Protein AF-A0A9W9UAC2-F1 (afdb_monomer_lite)

InterPro domains:
  IPR052058 Alcohol O-acetyltransferase-related protein [PTHR28037] (1-225)

Sequence (231 aa):
MSKCLSACRQHHTSFTSLLHTLIKVSLATDFYSKAKFSHSETVIDVRPYLPTQDRGRIMSTAVSMISSFDWLSKFRRAGQSPDETGNSIVNAELIWDLSQKHKAHILNDLKHKMSWMQAWLTIRMIGEDEEDYITTLLPGYKLLQNNAFAVSNLGAFPSTHSRSHGPWAISSMEFSAGAIKAGIGPNLTFNTIGVQDSAIVIHVSHEEGSLPEEFVGTLLDQIQKRMMAII

Radius of gyration: 21.12 Å; chains: 1; bounding box: 57×52×52 Å

pLDDT: mean 80.79, std 14.97, range [37.28, 97.81]

Structure (mmCIF, N/CA/C/O backbone):
data_AF-A0A9W9UAC2-F1
#
_entry.id   AF-A0A9W9UAC2-F1
#
loop_
_atom_site.group_PDB
_atom_site.id
_atom_site.type_symbol
_atom_site.label_atom_id
_atom_site.label_alt_id
_atom_site.label_comp_id
_atom_site.label_asym_id
_atom_site.label_entity_id
_atom_site.label_seq_id
_atom_site.pdbx_PDB_ins_code
_atom_site.Cartn_x
_atom_site.Cartn_y
_atom_site.Cartn_z
_atom_site.occupancy
_atom_site.B_iso_or_equiv
_atom_site.auth_seq_id
_atom_site.auth_comp_id
_atom_site.auth_asym_id
_atom_site.auth_atom_id
_atom_site.pdbx_PDB_model_num
ATOM 1 N N . MET A 1 1 ? -3.341 -18.344 2.235 1.00 71.19 1 MET A N 1
ATOM 2 C CA . MET A 1 1 ? -3.507 -17.662 0.932 1.00 71.19 1 MET A CA 1
ATOM 3 C C . MET A 1 1 ? -4.803 -18.041 0.209 1.00 71.19 1 MET A C 1
ATOM 5 O O . MET A 1 1 ? -5.643 -17.170 0.026 1.00 71.19 1 MET A O 1
ATOM 9 N N . SER A 1 2 ? -5.016 -19.316 -0.148 1.00 80.31 2 SER A N 1
ATOM 10 C CA . SER A 1 2 ? -6.209 -19.756 -0.907 1.00 80.31 2 SER A CA 1
ATOM 11 C C . SER A 1 2 ? -7.551 -19.280 -0.317 1.00 80.31 2 SER A C 1
ATOM 13 O O . SER A 1 2 ? -8.390 -18.761 -1.053 1.00 80.31 2 SER A O 1
ATOM 15 N N . LYS A 1 3 ? -7.717 -19.342 1.016 1.00 87.94 3 LYS A N 1
ATOM 16 C CA . LYS A 1 3 ? -8.905 -18.809 1.711 1.00 87.94 3 LYS A CA 1
ATOM 17 C C . LYS A 1 3 ? -9.098 -17.303 1.491 1.00 87.94 3 LYS A C 1
ATOM 19 O O . LYS A 1 3 ? -10.163 -16.892 1.054 1.00 87.94 3 LYS A O 1
ATOM 24 N N . CYS A 1 4 ? -8.045 -16.504 1.683 1.00 88.06 4 CYS A N 1
ATOM 25 C CA . CYS A 1 4 ? -8.071 -15.050 1.486 1.00 88.06 4 CYS A CA 1
ATOM 26 C C . CYS A 1 4 ? -8.446 -14.661 0.049 1.00 88.06 4 CYS A C 1
ATOM 28 O O . CYS A 1 4 ? -9.323 -13.828 -0.169 1.00 88.06 4 CYS A O 1
ATOM 30 N N . LEU A 1 5 ? -7.825 -15.300 -0.951 1.00 88.94 5 LEU A N 1
ATOM 31 C CA . LEU A 1 5 ? -8.171 -15.062 -2.355 1.00 88.94 5 LEU A CA 1
ATOM 32 C C . LEU A 1 5 ? -9.605 -15.478 -2.671 1.00 88.94 5 LEU A C 1
ATOM 34 O O . LEU A 1 5 ? -10.281 -14.795 -3.437 1.00 88.94 5 LEU A O 1
ATOM 38 N N . SER A 1 6 ? -10.063 -16.594 -2.108 1.00 91.75 6 SER A N 1
ATOM 39 C CA . SER A 1 6 ? -11.433 -17.071 -2.299 1.00 91.75 6 SER A CA 1
ATOM 40 C C . SER A 1 6 ? -12.442 -16.098 -1.692 1.00 91.75 6 SER A C 1
ATOM 42 O O . SER A 1 6 ? -13.369 -15.704 -2.394 1.00 91.75 6 SER A O 1
ATOM 44 N N . ALA A 1 7 ? -12.200 -15.608 -0.474 1.00 93.88 7 ALA A N 1
ATOM 45 C CA . ALA A 1 7 ? -12.998 -14.556 0.154 1.00 93.88 7 ALA A CA 1
ATOM 46 C C . ALA A 1 7 ? -12.991 -13.265 -0.686 1.00 93.88 7 ALA A C 1
ATOM 48 O O . ALA A 1 7 ? -14.043 -12.720 -1.012 1.00 93.88 7 ALA A O 1
ATOM 49 N N . CYS A 1 8 ? -11.821 -12.826 -1.170 1.00 93.88 8 CYS A N 1
ATOM 50 C CA . CYS A 1 8 ? -11.731 -11.668 -2.065 1.00 93.88 8 CYS A CA 1
ATOM 51 C C . CYS A 1 8 ? -12.575 -11.843 -3.338 1.00 93.88 8 CYS A C 1
ATOM 53 O O . CYS A 1 8 ? -13.202 -10.886 -3.790 1.00 93.88 8 CYS A O 1
ATOM 55 N N . ARG A 1 9 ? -12.595 -13.046 -3.932 1.00 94.44 9 ARG A N 1
ATOM 56 C CA . ARG A 1 9 ? -13.412 -13.352 -5.119 1.00 94.44 9 ARG A CA 1
ATOM 57 C C . ARG A 1 9 ? -14.905 -13.344 -4.796 1.00 94.44 9 ARG A C 1
ATOM 59 O O . ARG A 1 9 ? -15.660 -12.766 -5.572 1.00 94.44 9 ARG A O 1
ATOM 66 N N . GLN A 1 10 ? -15.304 -13.934 -3.668 1.00 96.44 10 GLN A N 1
ATOM 67 C CA . GLN A 1 10 ? -16.692 -13.940 -3.187 1.00 96.44 10 GLN A CA 1
ATOM 68 C C . GLN A 1 10 ? -17.220 -12.516 -2.971 1.00 96.44 10 GLN A C 1
ATOM 70 O O . GLN A 1 10 ? -18.323 -12.203 -3.399 1.00 96.44 10 GLN A O 1
ATOM 75 N N . HIS A 1 11 ? -16.397 -11.626 -2.413 1.00 96.69 11 HIS A N 1
ATOM 76 C CA . HIS A 1 11 ? -16.733 -10.213 -2.203 1.00 96.69 11 HIS A CA 1
ATOM 77 C C . HIS A 1 11 ? -16.362 -9.302 -3.389 1.00 96.69 11 HIS A C 1
ATOM 79 O O . HIS A 1 11 ? -16.249 -8.085 -3.242 1.00 96.69 11 HIS A O 1
ATOM 85 N N . HIS A 1 12 ? -16.131 -9.870 -4.578 1.00 96.56 12 HIS A N 1
ATOM 86 C CA . HIS A 1 12 ? -15.825 -9.145 -5.818 1.00 96.56 12 HIS A CA 1
ATOM 87 C C . HIS A 1 12 ? -14.660 -8.136 -5.738 1.00 96.56 12 HIS A C 1
ATOM 89 O O . HIS A 1 12 ? -14.548 -7.236 -6.577 1.00 96.56 12 HIS A O 1
ATOM 95 N N . THR A 1 13 ? -13.727 -8.309 -4.804 1.00 96.69 13 THR A N 1
ATOM 96 C CA . THR A 1 13 ? -12.579 -7.422 -4.581 1.00 96.69 13 THR A CA 1
ATOM 97 C C . THR A 1 13 ? -11.261 -8.035 -5.094 1.00 96.69 13 THR A C 1
ATOM 99 O O . THR A 1 13 ? -11.270 -8.911 -5.965 1.00 96.69 13 THR A O 1
ATOM 102 N N . SER A 1 14 ? -10.114 -7.492 -4.691 1.00 92.94 14 SER A N 1
ATOM 103 C CA . SER A 1 14 ? -8.769 -8.031 -4.916 1.00 92.94 14 SER A CA 1
ATOM 104 C C . SER A 1 14 ? -7.988 -8.014 -3.605 1.00 92.94 14 SER A C 1
ATOM 106 O O . SER A 1 14 ? -8.287 -7.206 -2.725 1.00 92.94 14 SER A O 1
ATOM 108 N N . PHE A 1 15 ? -6.957 -8.856 -3.493 1.00 92.88 15 PHE A N 1
ATOM 109 C CA . PHE A 1 15 ? -6.102 -8.868 -2.304 1.00 92.88 15 PHE A CA 1
ATOM 110 C C . PHE A 1 15 ? -5.464 -7.496 -2.039 1.00 92.88 15 PHE A C 1
ATOM 112 O O . PHE A 1 15 ? -5.506 -7.014 -0.914 1.00 92.88 15 PHE A O 1
ATOM 119 N N . THR A 1 16 ? -4.968 -6.818 -3.080 1.00 92.69 16 THR A N 1
ATOM 120 C CA . THR A 1 16 ? -4.422 -5.454 -2.974 1.00 92.69 16 THR A CA 1
ATOM 121 C C . THR A 1 16 ? -5.428 -4.480 -2.366 1.00 92.69 16 THR A C 1
ATOM 123 O O . THR A 1 16 ? -5.080 -3.702 -1.484 1.00 92.69 16 THR A O 1
ATOM 126 N N . SER A 1 17 ? -6.693 -4.538 -2.795 1.00 95.56 17 SER A N 1
ATOM 127 C CA . SER A 1 17 ? -7.723 -3.622 -2.291 1.00 95.56 17 SER A CA 1
ATOM 128 C C . SER A 1 17 ? -8.162 -3.949 -0.869 1.00 95.56 17 SER A C 1
ATOM 130 O O . SER A 1 17 ? -8.450 -3.034 -0.095 1.00 95.56 17 SER A O 1
ATOM 132 N N . LEU A 1 18 ? -8.175 -5.235 -0.515 1.00 96.31 18 LEU A N 1
ATOM 133 C CA . LEU A 1 18 ? -8.391 -5.677 0.856 1.00 96.31 18 LEU A CA 1
ATOM 134 C C . LEU A 1 18 ? -7.263 -5.192 1.770 1.00 96.31 18 LEU A C 1
ATOM 136 O O . LEU A 1 18 ? -7.529 -4.536 2.772 1.00 96.31 18 LEU A O 1
ATOM 140 N N . LEU A 1 19 ? -6.009 -5.463 1.408 1.00 95.19 19 LEU A N 1
ATOM 141 C CA . LEU A 1 19 ? -4.849 -5.066 2.200 1.00 95.19 19 LEU A CA 1
ATOM 142 C C . LEU A 1 19 ? -4.797 -3.549 2.392 1.00 95.19 19 LEU A C 1
ATOM 144 O O . LEU A 1 19 ? -4.641 -3.079 3.514 1.00 95.19 19 LEU A O 1
ATOM 148 N N . HIS A 1 20 ? -5.005 -2.784 1.322 1.00 95.31 20 HIS A N 1
ATOM 149 C CA . HIS A 1 20 ? -5.059 -1.328 1.390 1.00 95.31 20 HIS A CA 1
ATOM 150 C C . HIS A 1 20 ? -6.144 -0.830 2.360 1.00 95.31 20 HIS A C 1
ATOM 152 O O . HIS A 1 20 ? -5.920 0.089 3.150 1.00 95.31 20 HIS A O 1
ATOM 158 N N . THR A 1 21 ? -7.315 -1.471 2.348 1.00 97.12 21 THR A N 1
ATOM 159 C CA . THR A 1 21 ? -8.402 -1.162 3.284 1.00 97.12 21 THR A CA 1
ATOM 160 C C . THR A 1 21 ? -8.009 -1.495 4.718 1.00 97.12 21 THR A C 1
ATOM 162 O O . THR A 1 21 ? -8.179 -0.651 5.592 1.00 97.12 21 THR A O 1
ATOM 165 N N . LEU A 1 22 ? -7.434 -2.673 4.969 1.00 96.25 22 LEU A N 1
ATOM 166 C CA . LEU A 1 22 ? -6.987 -3.085 6.301 1.00 96.25 22 LEU A CA 1
ATOM 167 C C . LEU A 1 22 ? -5.903 -2.159 6.862 1.00 96.25 22 LEU A C 1
ATOM 169 O O . LEU A 1 22 ? -5.976 -1.801 8.034 1.00 96.25 22 LEU A O 1
ATOM 173 N N . ILE A 1 23 ? -4.961 -1.704 6.030 1.00 95.75 23 ILE A N 1
ATOM 174 C CA . ILE A 1 23 ? -3.964 -0.694 6.412 1.00 95.75 23 ILE A CA 1
ATOM 175 C C . ILE A 1 23 ? -4.668 0.589 6.860 1.00 95.75 23 ILE A C 1
ATOM 177 O O . ILE A 1 23 ? -4.409 1.079 7.957 1.00 95.75 23 ILE A O 1
ATOM 181 N N . LYS A 1 24 ? -5.603 1.116 6.057 1.00 95.62 24 LYS A N 1
ATOM 182 C CA . LYS A 1 24 ? -6.359 2.328 6.413 1.00 95.62 24 LYS A CA 1
ATOM 183 C C . LYS A 1 24 ? -7.178 2.158 7.685 1.00 95.62 24 LYS A C 1
ATOM 185 O O . LYS A 1 24 ? -7.234 3.090 8.480 1.00 95.62 24 LYS A O 1
ATOM 190 N N . VAL A 1 25 ? -7.802 0.997 7.882 1.00 95.50 25 VAL A N 1
ATOM 191 C CA . VAL A 1 25 ? -8.539 0.682 9.110 1.00 95.50 25 VAL A CA 1
ATOM 192 C C . VAL A 1 25 ? -7.596 0.729 10.306 1.00 95.50 25 VAL A C 1
ATOM 194 O O . VAL A 1 25 ? -7.830 1.544 11.192 1.00 95.50 25 VAL A O 1
ATOM 197 N N . SER A 1 26 ? -6.507 -0.045 10.292 1.00 94.44 26 SER A N 1
ATOM 198 C CA . SER A 1 26 ? -5.551 -0.105 11.403 1.00 94.44 26 SER A CA 1
ATOM 199 C C . SER A 1 26 ? -4.926 1.255 11.713 1.00 94.44 26 SER A C 1
ATOM 201 O O . SER A 1 26 ? -4.893 1.681 12.864 1.00 94.44 26 SER A O 1
ATOM 203 N N . LEU A 1 27 ? -4.497 1.998 10.689 1.00 94.00 27 LEU A N 1
ATOM 204 C CA . LEU A 1 27 ? -3.956 3.345 10.868 1.00 94.00 27 LEU A CA 1
ATOM 205 C C . LEU A 1 27 ? -4.990 4.304 11.467 1.00 94.00 27 LEU A C 1
ATOM 207 O O . LEU A 1 27 ? -4.657 5.095 12.346 1.00 94.00 27 LEU A O 1
ATOM 211 N N . ALA A 1 28 ? -6.245 4.247 11.020 1.00 94.12 28 ALA A N 1
ATOM 212 C CA . ALA A 1 28 ? -7.282 5.164 11.476 1.00 94.12 28 ALA A CA 1
ATOM 213 C C . ALA A 1 28 ? -7.807 4.846 12.882 1.00 94.12 28 ALA A C 1
ATOM 215 O O . ALA A 1 28 ? -8.220 5.775 13.582 1.00 94.12 28 ALA A O 1
ATOM 216 N N . THR A 1 29 ? -7.836 3.572 13.282 1.00 92.62 29 THR A N 1
ATOM 217 C CA . THR A 1 29 ? -8.306 3.152 14.608 1.00 92.62 29 THR A CA 1
ATOM 218 C C . THR A 1 29 ? -7.216 3.209 15.661 1.00 92.62 29 THR A C 1
ATOM 220 O O . THR A 1 29 ? -7.460 3.759 16.733 1.00 92.62 29 THR A O 1
ATOM 223 N N . ASP A 1 30 ? -6.030 2.683 15.357 1.00 91.06 30 ASP A N 1
ATOM 224 C CA . ASP A 1 30 ? -5.050 2.334 16.390 1.00 91.06 30 ASP A CA 1
ATOM 225 C C . ASP A 1 30 ? -3.999 3.434 16.573 1.00 91.06 30 ASP A C 1
ATOM 227 O O . ASP A 1 30 ? -3.548 3.679 17.688 1.00 91.06 30 ASP A O 1
ATOM 231 N N . PHE A 1 31 ? -3.643 4.140 15.495 1.00 91.75 31 PHE A N 1
ATOM 232 C CA . PHE A 1 31 ? -2.516 5.082 15.497 1.00 91.75 31 PHE A CA 1
ATOM 233 C C . PHE A 1 31 ? -2.941 6.543 15.316 1.00 91.75 31 PHE A C 1
ATOM 235 O O . PHE A 1 31 ? -2.428 7.440 15.982 1.00 91.75 31 PHE A O 1
ATOM 242 N N . TYR A 1 32 ? -3.912 6.805 14.440 1.00 92.12 32 TYR A N 1
ATOM 243 C CA . TYR A 1 32 ? -4.310 8.154 14.033 1.00 92.12 32 TYR A CA 1
ATOM 244 C C . TYR A 1 32 ? -5.802 8.417 14.275 1.00 92.12 32 TYR A C 1
ATOM 246 O O . TYR A 1 32 ? -6.531 8.898 13.402 1.00 92.12 32 TYR A O 1
ATOM 254 N N . SER A 1 33 ? -6.263 8.156 15.500 1.00 88.12 33 SER A N 1
ATOM 255 C CA . SER A 1 33 ? -7.678 8.255 15.903 1.00 88.12 33 SER A CA 1
ATOM 256 C C . SER A 1 33 ? -8.323 9.625 15.642 1.00 88.12 33 SER A C 1
ATOM 258 O O . SER A 1 33 ? -9.520 9.710 15.360 1.00 88.12 33 SER A O 1
ATOM 260 N N . LYS A 1 34 ? -7.530 10.702 15.672 1.00 91.81 34 LYS A N 1
ATOM 261 C CA . LYS A 1 34 ? -7.984 12.085 15.442 1.00 91.81 34 LYS A CA 1
ATOM 262 C C . LYS A 1 34 ? -7.829 12.562 13.995 1.00 91.81 34 LYS A C 1
ATOM 264 O O . LYS A 1 34 ? -8.363 13.617 13.649 1.00 91.81 34 LYS A O 1
ATOM 269 N N . ALA A 1 35 ? -7.127 11.817 13.137 1.00 92.31 35 ALA A N 1
ATOM 270 C CA . ALA A 1 35 ? -6.928 12.221 11.749 1.00 92.31 35 ALA A CA 1
ATOM 271 C C . ALA A 1 35 ? -8.265 12.223 10.991 1.00 92.31 35 ALA A C 1
ATOM 273 O O . ALA A 1 35 ? -9.093 11.316 11.125 1.00 92.31 35 ALA A O 1
ATOM 274 N N . LYS A 1 36 ? -8.507 13.268 10.197 1.00 93.38 36 LYS A N 1
ATOM 275 C CA . LYS A 1 36 ? -9.752 13.402 9.423 1.00 93.38 36 LYS A CA 1
ATOM 276 C C . LYS A 1 36 ? -9.655 12.727 8.060 1.00 93.38 36 LYS A C 1
ATOM 278 O O . LYS A 1 36 ? -10.630 12.120 7.617 1.00 93.38 36 LYS A O 1
ATOM 283 N N . PHE A 1 37 ? -8.477 12.796 7.450 1.00 92.12 37 PHE A N 1
ATOM 284 C CA . PHE A 1 37 ? -8.223 12.348 6.090 1.00 92.12 37 PHE A CA 1
ATOM 285 C C . PHE A 1 37 ? -7.028 11.405 6.037 1.00 92.12 37 PHE A C 1
ATOM 287 O O . PHE A 1 37 ? -6.107 11.527 6.842 1.00 92.12 37 PHE A O 1
ATOM 294 N N . SER A 1 38 ? -7.041 10.506 5.061 1.00 91.25 38 SER A N 1
ATOM 295 C CA . SER A 1 38 ? -5.868 9.753 4.625 1.00 91.25 38 SER A CA 1
ATOM 296 C C . SER A 1 38 ? -5.512 10.125 3.197 1.00 91.25 38 SER A C 1
ATOM 298 O O . SER A 1 38 ? -6.415 10.284 2.372 1.00 91.25 38 SER A O 1
ATOM 300 N N . HIS A 1 39 ? -4.217 10.138 2.910 1.00 90.75 39 HIS A N 1
ATOM 301 C CA . HIS A 1 39 ? -3.680 10.021 1.564 1.00 90.75 39 HIS A CA 1
ATOM 302 C C . HIS A 1 39 ? -2.999 8.660 1.426 1.00 90.75 39 HIS A C 1
ATOM 304 O O . HIS A 1 39 ? -2.370 8.182 2.370 1.00 90.75 39 HIS A O 1
ATOM 310 N N . SER A 1 40 ? -3.160 8.020 0.279 1.00 90.62 40 SER A N 1
ATOM 311 C CA . SER A 1 40 ? -2.554 6.723 -0.008 1.00 90.62 40 SER A CA 1
ATOM 312 C C . SER A 1 40 ? -2.443 6.519 -1.505 1.00 90.62 40 SER A C 1
ATOM 314 O O . SER A 1 40 ? -3.326 6.947 -2.253 1.00 90.62 40 SER A O 1
ATOM 316 N N . GLU A 1 41 ? -1.421 5.789 -1.913 1.00 90.75 41 GLU A N 1
ATOM 317 C CA . GLU A 1 41 ? -1.080 5.557 -3.308 1.00 90.75 41 GLU A CA 1
ATOM 318 C C . GLU A 1 41 ? -1.094 4.055 -3.588 1.00 90.75 41 GLU A C 1
ATOM 320 O O . GLU A 1 41 ? -0.611 3.253 -2.790 1.00 90.75 41 GLU A O 1
ATOM 325 N N . THR A 1 42 ? -1.667 3.661 -4.724 1.00 91.50 42 THR A N 1
ATOM 326 C CA . THR A 1 42 ? -1.523 2.308 -5.267 1.00 91.50 42 THR A CA 1
ATOM 327 C C . THR A 1 42 ? -0.647 2.370 -6.503 1.00 91.50 42 THR A C 1
ATOM 329 O O . THR A 1 42 ? -1.017 2.984 -7.502 1.00 91.50 42 THR A O 1
ATOM 332 N N . VAL A 1 43 ? 0.503 1.713 -6.429 1.00 89.69 43 VAL A N 1
ATOM 333 C CA . VAL A 1 43 ? 1.465 1.621 -7.525 1.00 89.69 43 VAL A CA 1
ATOM 334 C C . VAL A 1 43 ? 0.928 0.687 -8.617 1.00 89.69 43 VAL A C 1
ATOM 336 O O . VAL A 1 43 ? 0.393 -0.383 -8.316 1.00 89.69 43 VAL A O 1
ATOM 339 N N . ILE A 1 44 ? 1.055 1.086 -9.884 1.00 88.44 44 ILE A N 1
ATOM 340 C CA . ILE A 1 44 ? 0.584 0.332 -11.051 1.00 88.44 44 ILE A CA 1
ATOM 341 C C . ILE A 1 44 ? 1.687 0.149 -12.097 1.00 88.44 44 ILE A C 1
ATOM 343 O O . ILE A 1 44 ? 2.516 1.031 -12.314 1.00 88.44 44 ILE A O 1
ATOM 347 N N . ASP A 1 45 ? 1.652 -0.987 -12.793 1.00 86.06 45 ASP A N 1
ATOM 348 C CA . ASP A 1 45 ? 2.487 -1.228 -13.970 1.00 86.06 45 ASP A CA 1
ATOM 349 C C . ASP A 1 45 ? 1.894 -0.511 -15.188 1.00 86.06 45 ASP A C 1
ATOM 351 O O . ASP A 1 45 ? 0.737 -0.742 -15.554 1.00 86.06 45 ASP A O 1
ATOM 355 N N . VAL A 1 46 ? 2.691 0.348 -15.830 1.00 87.25 46 VAL A N 1
ATOM 356 C CA . VAL A 1 46 ? 2.261 1.063 -17.042 1.00 87.25 46 VAL A CA 1
ATOM 357 C C . VAL A 1 46 ? 2.742 0.398 -18.332 1.00 87.25 46 VAL A C 1
ATOM 359 O O . VAL A 1 46 ? 2.352 0.832 -19.417 1.00 87.25 46 VAL A O 1
ATOM 362 N N . ARG A 1 47 ? 3.515 -0.698 -18.261 1.00 85.81 47 ARG A N 1
ATOM 363 C CA . ARG A 1 47 ? 3.950 -1.459 -19.451 1.00 85.81 47 ARG A CA 1
ATOM 364 C C . ARG A 1 47 ? 2.809 -1.856 -20.388 1.00 85.81 47 ARG A C 1
ATOM 366 O O . ARG A 1 47 ? 3.012 -1.752 -21.599 1.00 85.81 47 ARG A O 1
ATOM 373 N N . PRO A 1 48 ? 1.607 -2.248 -19.913 1.00 86.50 48 PRO A N 1
ATOM 374 C CA . PRO A 1 48 ? 0.490 -2.566 -20.802 1.00 86.50 48 PRO A CA 1
ATOM 375 C C . PRO A 1 48 ? 0.024 -1.403 -21.689 1.00 86.50 48 PRO A C 1
ATOM 377 O O . PRO A 1 48 ? -0.695 -1.648 -22.658 1.00 86.50 48 PRO A O 1
ATOM 380 N N . TYR A 1 49 ? 0.436 -0.168 -21.394 1.00 83.62 49 TYR A N 1
ATOM 381 C CA . TYR A 1 49 ? 0.098 1.038 -22.154 1.00 83.62 49 TYR A CA 1
ATOM 382 C C . TYR A 1 49 ? 1.253 1.548 -23.024 1.00 83.62 49 TYR A C 1
ATOM 384 O O . TYR A 1 49 ? 1.054 2.451 -23.832 1.00 83.62 49 TYR A O 1
ATOM 392 N N . LEU A 1 50 ? 2.447 0.959 -22.907 1.00 81.88 50 LEU A N 1
ATOM 393 C CA . LEU A 1 50 ? 3.572 1.281 -23.783 1.00 81.88 50 LEU A CA 1
ATOM 394 C C . LEU A 1 50 ? 3.383 0.649 -25.174 1.00 81.88 50 LEU A C 1
ATOM 396 O O . LEU A 1 50 ? 2.718 -0.396 -25.289 1.00 81.88 50 LEU A O 1
ATOM 400 N N . PRO A 1 51 ? 3.988 1.226 -26.230 1.00 83.75 51 PRO A N 1
ATOM 401 C CA . PRO A 1 51 ? 4.059 0.590 -27.541 1.00 83.75 51 PRO A CA 1
ATOM 402 C C . PRO A 1 51 ? 4.609 -0.836 -27.432 1.00 83.75 51 PRO A C 1
ATOM 404 O O . PRO A 1 51 ? 5.552 -1.094 -26.686 1.00 83.75 51 PRO A O 1
ATOM 407 N N . THR A 1 52 ? 4.029 -1.788 -28.167 1.00 81.12 52 THR A N 1
ATOM 408 C CA . THR A 1 52 ? 4.369 -3.223 -28.061 1.00 81.12 52 THR A CA 1
ATOM 409 C C . THR A 1 52 ? 5.863 -3.500 -28.232 1.00 81.12 52 THR A C 1
ATOM 411 O O . THR A 1 52 ? 6.412 -4.364 -27.553 1.00 81.12 52 THR A O 1
ATOM 414 N N . GLN A 1 53 ? 6.523 -2.734 -29.100 1.00 78.62 53 GLN A N 1
ATOM 415 C CA . GLN A 1 53 ? 7.961 -2.819 -29.358 1.00 78.62 53 GLN A CA 1
ATOM 416 C C . GLN A 1 53 ? 8.839 -2.468 -28.142 1.00 78.62 53 GLN A C 1
ATOM 418 O O . GLN A 1 53 ? 9.965 -2.955 -28.057 1.00 78.62 53 GLN A O 1
ATOM 423 N N . ASP A 1 54 ? 8.310 -1.711 -27.178 1.00 73.62 54 ASP A N 1
ATOM 424 C CA . ASP A 1 54 ? 9.058 -1.187 -26.032 1.00 73.62 54 ASP A CA 1
ATOM 425 C C . ASP A 1 54 ? 8.917 -2.066 -24.778 1.00 73.62 54 ASP A C 1
ATOM 427 O O . ASP A 1 54 ? 9.826 -2.116 -23.948 1.00 73.62 54 ASP A O 1
ATOM 431 N N . ARG A 1 55 ? 7.814 -2.824 -24.657 1.00 76.31 55 ARG A N 1
ATOM 432 C CA . ARG A 1 55 ? 7.410 -3.553 -23.431 1.00 76.31 55 ARG A CA 1
ATOM 433 C C . ARG A 1 55 ? 8.427 -4.565 -22.905 1.00 76.31 55 ARG A C 1
ATOM 435 O O . ARG A 1 55 ? 8.441 -4.832 -21.709 1.00 76.31 55 ARG A O 1
ATOM 442 N N . GLY A 1 56 ? 9.231 -5.148 -23.793 1.00 67.44 56 GLY A N 1
ATOM 443 C CA . GLY A 1 56 ? 10.244 -6.153 -23.450 1.00 67.44 56 GLY A CA 1
ATOM 444 C C . GLY A 1 56 ? 11.668 -5.771 -23.845 1.00 67.44 56 GLY A C 1
ATOM 445 O O . GLY A 1 56 ? 12.567 -6.592 -23.701 1.00 67.44 56 GLY A O 1
ATOM 446 N N . ARG A 1 57 ? 11.874 -4.565 -24.389 1.00 70.19 57 ARG A N 1
ATOM 447 C CA . ARG A 1 57 ? 13.179 -4.117 -24.904 1.00 70.19 57 ARG A CA 1
ATOM 448 C C . ARG A 1 57 ? 13.768 -2.960 -24.114 1.00 70.19 57 ARG A C 1
ATOM 450 O O . ARG A 1 57 ? 14.985 -2.811 -24.099 1.00 70.19 57 ARG A O 1
ATOM 457 N N . ILE A 1 58 ? 12.927 -2.161 -23.461 1.00 69.06 58 ILE A N 1
ATOM 458 C CA . ILE A 1 58 ? 13.372 -0.998 -22.700 1.00 69.06 58 ILE A CA 1
ATOM 459 C C . ILE A 1 58 ? 13.395 -1.352 -21.216 1.00 69.06 58 ILE A C 1
ATOM 461 O O . ILE A 1 58 ? 12.363 -1.640 -20.608 1.00 69.06 58 ILE A O 1
ATOM 465 N N . MET A 1 59 ? 14.587 -1.296 -20.624 1.00 69.50 59 MET A N 1
ATOM 466 C CA . MET A 1 59 ? 14.747 -1.305 -19.175 1.00 69.50 59 MET A CA 1
ATOM 467 C C . MET A 1 59 ? 14.453 0.104 -18.655 1.00 69.50 59 MET A C 1
ATOM 469 O O . MET A 1 59 ? 15.351 0.924 -18.500 1.00 69.50 59 MET A O 1
ATOM 473 N N . SER A 1 60 ? 13.172 0.403 -18.453 1.00 71.50 60 SER A N 1
ATOM 474 C CA . SER A 1 60 ? 12.718 1.657 -17.854 1.00 71.50 60 SER A CA 1
ATOM 475 C C . SER A 1 60 ? 11.832 1.398 -16.644 1.00 71.50 60 SER A C 1
ATOM 477 O O . SER A 1 60 ? 11.185 0.349 -16.514 1.00 71.50 60 SER A O 1
ATOM 479 N N . THR A 1 61 ? 11.791 2.388 -15.756 1.00 72.50 61 THR A N 1
ATOM 480 C CA . THR A 1 61 ? 10.902 2.433 -14.595 1.00 72.50 61 THR A CA 1
ATOM 481 C C . THR A 1 61 ? 9.468 2.667 -15.061 1.00 72.50 61 THR A C 1
ATOM 483 O O . THR A 1 61 ? 8.920 3.736 -14.871 1.00 72.50 61 THR A O 1
ATOM 486 N N . ALA A 1 62 ? 8.859 1.688 -15.733 1.00 81.38 62 ALA A N 1
ATOM 487 C CA . ALA A 1 62 ? 7.499 1.765 -16.261 1.00 81.38 62 ALA A CA 1
ATOM 488 C C . ALA A 1 62 ? 6.466 1.536 -15.148 1.00 81.38 62 ALA A C 1
ATOM 490 O O . ALA A 1 62 ? 5.766 0.522 -15.109 1.00 81.38 62 ALA A O 1
ATOM 491 N N . VAL A 1 63 ? 6.384 2.499 -14.235 1.00 83.00 63 VAL A N 1
ATOM 492 C CA . VAL A 1 63 ? 5.505 2.472 -13.070 1.00 83.00 63 VAL A CA 1
ATOM 493 C C . VAL A 1 63 ? 4.829 3.827 -12.882 1.00 83.00 63 VAL A C 1
ATOM 495 O O . VAL A 1 63 ? 5.431 4.867 -13.117 1.00 83.00 63 VAL A O 1
ATOM 498 N N . SER A 1 64 ? 3.575 3.821 -12.450 1.00 87.44 64 SER A N 1
ATOM 499 C CA . SER A 1 64 ? 2.868 5.028 -12.016 1.00 87.44 64 SER A CA 1
ATOM 500 C C . SER A 1 64 ? 2.082 4.731 -10.741 1.00 87.44 64 SER A C 1
ATOM 502 O O . SER A 1 64 ? 2.184 3.640 -10.180 1.00 87.44 64 SER A O 1
ATOM 504 N N . MET A 1 65 ? 1.297 5.689 -10.268 1.00 87.81 65 MET A N 1
ATOM 505 C CA . MET A 1 65 ? 0.475 5.556 -9.075 1.00 87.81 65 MET A CA 1
ATOM 506 C C . MET A 1 65 ? -0.949 6.050 -9.317 1.00 87.81 65 MET A C 1
ATOM 508 O O . MET A 1 65 ? -1.194 6.947 -10.122 1.00 87.81 65 MET A O 1
ATOM 512 N N . ILE A 1 66 ? -1.888 5.465 -8.581 1.00 89.19 66 ILE A N 1
ATOM 513 C CA . ILE A 1 66 ? -3.247 5.973 -8.416 1.00 89.19 66 ILE A CA 1
ATOM 514 C C . ILE A 1 66 ? -3.400 6.390 -6.959 1.00 89.19 66 ILE A C 1
ATOM 516 O O . ILE A 1 66 ? -3.352 5.550 -6.055 1.00 89.19 66 ILE A O 1
ATOM 520 N N . SER A 1 67 ? -3.612 7.681 -6.733 1.00 87.06 67 SER A N 1
ATOM 521 C CA . SER A 1 67 ? -3.814 8.230 -5.394 1.00 87.06 67 SER A CA 1
ATOM 522 C C . SER A 1 67 ? -5.279 8.142 -4.964 1.00 87.06 67 SER A C 1
ATOM 524 O O . SER A 1 67 ? -6.214 8.183 -5.773 1.00 87.06 67 SER A O 1
ATOM 526 N N . SER A 1 68 ? -5.502 8.038 -3.657 1.00 86.19 68 SER A N 1
ATOM 527 C CA . SER A 1 68 ? -6.819 8.179 -3.039 1.00 86.19 68 SER A CA 1
ATOM 528 C C . SER A 1 68 ? -6.755 9.077 -1.809 1.00 86.19 68 SER A C 1
ATOM 530 O O . SER A 1 68 ? -5.871 8.945 -0.960 1.00 86.19 68 SER A O 1
ATOM 532 N N . PHE A 1 69 ? -7.729 9.983 -1.727 1.00 90.62 69 PHE A N 1
ATOM 533 C CA . PHE A 1 69 ? -7.970 10.852 -0.583 1.00 90.62 69 PHE A CA 1
ATOM 534 C C . PHE A 1 69 ? -9.318 10.490 0.020 1.00 90.62 69 PHE A C 1
ATOM 536 O O . PHE A 1 69 ? -10.353 10.607 -0.636 1.00 90.62 69 PHE A O 1
ATOM 543 N N . ASP A 1 70 ? -9.310 10.041 1.270 1.00 92.12 70 ASP A N 1
ATOM 544 C CA . ASP A 1 70 ? -10.514 9.541 1.921 1.00 92.12 70 ASP A CA 1
ATOM 545 C C . ASP A 1 70 ? -10.720 10.137 3.305 1.00 92.12 70 ASP A C 1
ATOM 547 O O . ASP A 1 70 ? -9.779 10.319 4.075 1.00 92.12 70 ASP A O 1
ATOM 551 N N . TRP A 1 71 ? -11.988 10.325 3.659 1.00 94.06 71 TRP A N 1
ATOM 552 C CA . TRP A 1 71 ? -12.403 10.540 5.039 1.00 94.06 71 TRP A CA 1
ATOM 553 C C . TRP A 1 71 ? -12.194 9.273 5.871 1.00 94.06 71 TRP A C 1
ATOM 555 O O . TRP A 1 71 ? -12.697 8.202 5.524 1.00 94.06 71 TRP A O 1
ATOM 565 N N . LEU A 1 72 ? -11.506 9.404 7.007 1.00 93.62 72 LEU A N 1
ATOM 566 C CA . LEU A 1 72 ? -11.137 8.274 7.866 1.00 93.62 72 LEU A CA 1
ATOM 567 C C . LEU A 1 72 ? -12.272 7.753 8.757 1.00 93.62 72 LEU A C 1
ATOM 569 O O . LEU A 1 72 ? -12.165 6.662 9.312 1.00 93.62 72 LEU A O 1
ATOM 573 N N . SER A 1 73 ? -13.381 8.487 8.877 1.00 94.19 73 SER A N 1
ATOM 574 C CA . SER A 1 73 ? -14.523 8.098 9.717 1.00 94.19 73 SER A CA 1
ATOM 575 C C . SER A 1 73 ? -15.103 6.729 9.342 1.00 94.19 73 SER A C 1
ATOM 577 O O . SER A 1 73 ? -15.420 5.938 10.227 1.00 94.19 73 SER A O 1
ATOM 579 N N . LYS A 1 74 ? -15.192 6.419 8.042 1.00 94.31 74 LYS A N 1
ATOM 580 C CA . LYS A 1 74 ? -15.686 5.124 7.544 1.00 94.31 74 LYS A CA 1
ATOM 581 C C . LYS A 1 74 ? -14.748 3.962 7.892 1.00 94.31 74 LYS A C 1
ATOM 583 O O . LYS A 1 74 ? -15.223 2.901 8.275 1.00 94.31 74 LYS A O 1
ATOM 588 N N . PHE A 1 75 ? -13.434 4.182 7.836 1.00 94.69 75 PHE A N 1
ATOM 589 C CA . PHE A 1 75 ? -12.437 3.168 8.191 1.00 94.69 75 PHE A CA 1
ATOM 590 C C . PHE A 1 75 ? -12.368 2.947 9.704 1.00 94.69 75 PHE A C 1
ATOM 592 O O . PHE A 1 75 ? -12.276 1.806 10.145 1.00 94.69 75 PHE A O 1
ATOM 599 N N . ARG A 1 76 ? -12.519 4.011 10.507 1.00 93.69 76 ARG A N 1
ATOM 600 C CA . ARG A 1 76 ? -12.648 3.881 11.966 1.00 93.69 76 ARG A CA 1
ATOM 601 C C . ARG A 1 76 ? -13.840 3.024 12.366 1.00 93.69 76 ARG A C 1
ATOM 603 O O . ARG A 1 76 ? -13.681 2.102 13.151 1.00 93.69 76 ARG A O 1
ATOM 610 N N . ARG A 1 77 ? -15.009 3.295 11.779 1.00 92.50 77 ARG A N 1
ATOM 611 C CA . ARG A 1 77 ? -16.214 2.484 11.997 1.00 92.50 77 ARG A CA 1
ATOM 612 C C . ARG A 1 77 ? -16.015 1.026 11.590 1.00 92.50 77 ARG A C 1
ATOM 614 O O . ARG A 1 77 ? -16.560 0.150 12.237 1.00 92.50 77 ARG A O 1
ATOM 621 N N . ALA A 1 78 ? -15.250 0.768 10.530 1.00 92.88 78 ALA A N 1
ATOM 622 C CA . ALA A 1 78 ? -14.968 -0.591 10.076 1.00 92.88 78 ALA A CA 1
ATOM 623 C C . ALA A 1 78 ? -14.076 -1.366 11.061 1.00 92.88 78 ALA A C 1
ATOM 625 O O . ALA A 1 78 ? -14.247 -2.569 11.239 1.00 92.88 78 ALA A O 1
ATOM 626 N N . GLY A 1 79 ? -13.149 -0.677 11.729 1.00 89.94 79 GLY A N 1
ATOM 627 C CA . GLY A 1 79 ? -12.291 -1.268 12.757 1.00 89.94 79 GLY A CA 1
ATOM 628 C C . GLY A 1 79 ? -12.877 -1.263 14.171 1.00 89.94 79 GLY A C 1
ATOM 629 O O . GLY A 1 79 ? -12.157 -1.611 15.100 1.00 89.94 79 GLY A O 1
ATOM 630 N N . GLN A 1 80 ? -14.141 -0.861 14.336 1.00 82.88 80 GLN A N 1
ATOM 631 C CA . GLN A 1 80 ? -14.897 -0.925 15.587 1.00 82.88 80 GLN A CA 1
ATOM 632 C C . GLN A 1 80 ? -16.037 -1.938 15.419 1.00 82.88 80 GLN A C 1
ATOM 634 O O . GLN A 1 80 ? -16.754 -1.910 14.418 1.00 82.88 80 GLN A O 1
ATOM 639 N N . SER A 1 81 ? -16.208 -2.846 16.378 1.00 64.25 81 SER A N 1
ATOM 640 C CA . SER A 1 81 ? -17.334 -3.783 16.374 1.00 64.25 81 SER A CA 1
ATOM 641 C C . SER A 1 81 ? -18.598 -3.133 16.944 1.00 64.25 81 SER A C 1
ATOM 643 O O . SER A 1 81 ? -18.495 -2.422 17.945 1.00 64.25 81 SER A O 1
ATOM 645 N N . PRO A 1 82 ? -19.777 -3.349 16.338 1.00 54.41 82 PRO A N 1
ATOM 646 C CA . PRO A 1 82 ? -21.049 -2.901 16.899 1.00 54.41 82 PRO A CA 1
ATOM 647 C C . PRO A 1 82 ? -21.618 -3.829 17.991 1.00 54.41 82 PRO A C 1
ATOM 649 O O . PRO A 1 82 ? -22.579 -3.435 18.642 1.00 54.41 82 PRO A O 1
ATOM 652 N N . ASP A 1 83 ? -21.062 -5.028 18.201 1.00 50.53 83 ASP A N 1
ATOM 653 C CA . ASP A 1 83 ? -21.696 -6.052 19.042 1.00 50.53 83 ASP A CA 1
ATOM 654 C C . ASP A 1 83 ? -21.309 -5.972 20.531 1.00 50.53 83 ASP A C 1
ATOM 656 O O . ASP A 1 83 ? -20.150 -6.151 20.912 1.00 50.53 83 ASP A O 1
ATOM 660 N N . GLU A 1 84 ? -22.328 -5.829 21.386 1.00 47.19 84 GLU A N 1
ATOM 661 C CA . GLU A 1 84 ? -22.268 -5.931 22.857 1.00 47.19 84 GLU A CA 1
ATOM 662 C C . GLU A 1 84 ? -21.833 -7.330 23.359 1.00 47.19 84 GLU A C 1
ATOM 664 O O . GLU A 1 84 ? -21.573 -7.517 24.545 1.00 47.19 84 GLU A O 1
ATOM 669 N N . THR A 1 85 ? -21.710 -8.319 22.465 1.00 50.00 85 THR A N 1
ATOM 670 C CA . THR A 1 85 ? -21.308 -9.708 22.760 1.00 50.00 85 THR A CA 1
ATOM 671 C C . THR A 1 85 ? -19.805 -9.978 22.617 1.00 50.00 85 THR A C 1
ATOM 673 O O . THR A 1 85 ? -19.363 -11.089 22.901 1.00 50.00 85 THR A O 1
ATOM 676 N N . GLY A 1 86 ? -18.995 -8.993 22.205 1.00 49.72 86 GLY A N 1
ATOM 677 C CA . GLY A 1 86 ? -17.527 -9.046 22.312 1.00 49.72 86 GLY A CA 1
ATOM 678 C C . GLY A 1 86 ? -16.790 -10.054 21.412 1.00 49.72 86 GLY A C 1
ATOM 679 O O . GLY A 1 86 ? -15.577 -10.192 21.546 1.00 49.72 86 GLY A O 1
ATOM 680 N N . ASN A 1 87 ? -17.472 -10.741 20.488 1.00 48.00 87 ASN A N 1
ATOM 681 C CA . ASN A 1 87 ? -16.864 -11.829 19.703 1.00 48.00 87 ASN A CA 1
ATOM 682 C C . ASN A 1 87 ? -16.213 -11.403 18.377 1.00 48.00 87 ASN A C 1
ATOM 684 O O . ASN A 1 87 ? -15.354 -12.126 17.875 1.00 48.00 87 ASN A O 1
ATOM 688 N N . SER A 1 88 ? -16.569 -10.248 17.807 1.00 52.28 88 SER A N 1
ATOM 689 C CA . SER A 1 88 ? -15.869 -9.702 16.635 1.00 52.28 88 SER A CA 1
ATOM 690 C C . SER A 1 88 ? -15.149 -8.416 17.007 1.00 52.28 88 SER A C 1
ATOM 692 O O . SER A 1 88 ? -15.726 -7.557 17.663 1.00 52.28 88 SER A O 1
ATOM 694 N N . ILE A 1 89 ? -13.896 -8.273 16.571 1.00 69.75 89 ILE A N 1
ATOM 695 C CA . ILE A 1 89 ? -13.061 -7.077 16.782 1.00 69.75 89 ILE A CA 1
ATOM 696 C C . ILE A 1 89 ? -13.363 -6.010 15.706 1.00 69.75 89 ILE A C 1
ATOM 698 O O . ILE A 1 89 ? -13.013 -4.842 15.864 1.00 69.75 89 ILE A O 1
ATOM 702 N N . VAL A 1 90 ? -14.033 -6.388 14.607 1.00 86.75 90 VAL A N 1
ATOM 703 C CA . VAL A 1 90 ? -14.226 -5.546 13.414 1.00 86.75 90 VAL A CA 1
ATOM 704 C C . VAL A 1 90 ? -15.597 -5.727 12.759 1.00 86.75 90 VAL A C 1
ATOM 706 O O . VAL A 1 90 ? -16.227 -6.779 12.866 1.00 86.75 90 VAL A O 1
ATOM 709 N N . ASN A 1 91 ? -16.033 -4.718 12.005 1.00 92.06 91 ASN A N 1
ATOM 710 C CA . ASN A 1 91 ? -17.193 -4.809 11.123 1.00 92.06 91 ASN A CA 1
ATOM 711 C C . ASN A 1 91 ? -16.764 -5.367 9.751 1.00 92.06 91 ASN A C 1
ATOM 713 O O . ASN A 1 91 ? -16.317 -4.624 8.872 1.00 92.06 91 ASN A O 1
ATOM 717 N N . ALA A 1 92 ? -16.887 -6.686 9.584 1.00 93.12 92 ALA A N 1
ATOM 718 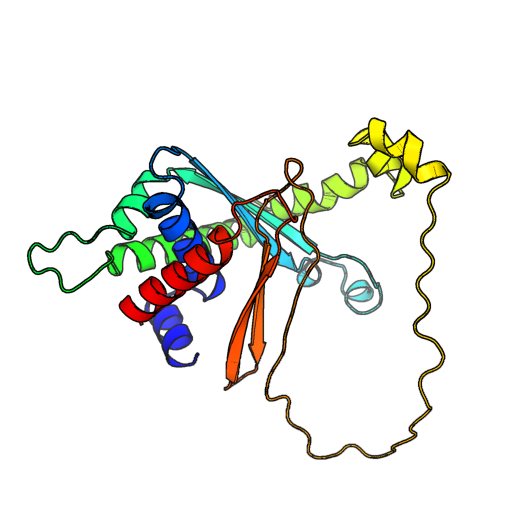C CA . ALA A 1 92 ? -16.440 -7.402 8.389 1.00 93.12 92 ALA A CA 1
ATOM 719 C C . ALA A 1 92 ? -17.146 -6.935 7.104 1.00 93.12 92 ALA A C 1
ATOM 721 O O . ALA A 1 92 ? -16.488 -6.709 6.089 1.00 93.12 92 ALA A O 1
ATOM 722 N N . GLU A 1 93 ? -18.467 -6.734 7.147 1.00 93.38 93 GLU A N 1
ATOM 723 C CA . GLU A 1 93 ? -19.248 -6.289 5.984 1.00 93.38 93 GLU A CA 1
ATOM 724 C C . GLU A 1 93 ? -18.766 -4.932 5.467 1.00 93.38 93 GLU A C 1
ATOM 726 O O . GLU A 1 93 ? -18.548 -4.756 4.265 1.00 93.38 93 GLU A O 1
ATOM 731 N N . LEU A 1 94 ? -18.519 -3.985 6.377 1.00 95.38 94 LEU A N 1
ATOM 732 C CA . LEU A 1 94 ? -18.018 -2.666 6.012 1.00 95.38 94 LEU A CA 1
ATOM 733 C C . LEU A 1 94 ? -16.587 -2.732 5.462 1.00 95.38 94 LEU A C 1
ATOM 735 O O . LEU A 1 94 ? -16.263 -1.990 4.536 1.00 95.38 94 LEU A O 1
ATOM 739 N N . ILE A 1 95 ? -15.729 -3.620 5.977 1.00 96.50 95 ILE A N 1
ATOM 740 C CA . ILE A 1 95 ? -14.385 -3.839 5.413 1.00 96.50 95 ILE A CA 1
ATOM 741 C C . ILE A 1 95 ? -14.484 -4.341 3.969 1.00 96.50 95 ILE A C 1
ATOM 743 O O . ILE A 1 95 ? -13.774 -3.831 3.094 1.00 96.50 95 ILE A O 1
ATOM 747 N N . TRP A 1 96 ? -15.365 -5.302 3.691 1.00 97.38 96 TRP A N 1
ATOM 748 C CA . TRP A 1 96 ? -15.546 -5.834 2.342 1.00 97.38 96 TRP A CA 1
ATOM 749 C C . TRP A 1 96 ? -16.115 -4.790 1.374 1.00 97.38 96 TRP A C 1
ATOM 751 O O . TRP A 1 96 ? -15.572 -4.631 0.278 1.00 97.38 96 TRP A O 1
ATOM 761 N N . ASP A 1 97 ? -17.114 -4.007 1.791 1.00 97.69 97 ASP A N 1
ATOM 762 C CA . ASP A 1 97 ? -17.666 -2.891 1.005 1.00 97.69 97 ASP A CA 1
ATOM 763 C C . ASP A 1 97 ? -16.602 -1.822 0.693 1.00 97.69 97 ASP A C 1
ATOM 765 O O . ASP A 1 97 ? -16.432 -1.409 -0.458 1.00 97.69 97 ASP A O 1
ATOM 769 N N . LEU A 1 98 ? -15.809 -1.411 1.689 1.00 97.56 98 LEU A N 1
ATOM 770 C CA . LEU A 1 98 ? -14.713 -0.456 1.490 1.00 97.56 98 LEU A CA 1
ATOM 771 C C . LEU A 1 98 ? -13.640 -1.005 0.540 1.00 97.56 98 LEU A C 1
ATOM 773 O O . LEU A 1 98 ? -13.145 -0.273 -0.321 1.00 97.56 98 LEU A O 1
ATOM 777 N N . SER A 1 99 ? -13.335 -2.299 0.639 1.00 97.56 99 SER A N 1
ATOM 778 C CA . SER A 1 99 ? -12.392 -2.980 -0.252 1.00 97.56 99 SER A CA 1
ATOM 779 C C . SER A 1 99 ? -12.906 -3.024 -1.691 1.00 97.56 99 SER A C 1
ATOM 781 O O . SER A 1 99 ? -12.145 -2.795 -2.633 1.00 97.56 99 SER A O 1
ATOM 783 N N . GLN A 1 100 ? -14.198 -3.291 -1.888 1.00 97.81 100 GLN A N 1
ATOM 784 C CA . GLN A 1 100 ? -14.828 -3.275 -3.206 1.00 97.81 100 GLN A CA 1
ATOM 785 C C . GLN A 1 100 ? -14.821 -1.864 -3.809 1.00 97.81 100 GLN A C 1
ATOM 787 O O . GLN A 1 100 ? -14.458 -1.697 -4.977 1.00 97.81 100 GLN A O 1
ATOM 792 N N . LYS A 1 101 ? -15.139 -0.838 -3.010 1.00 97.12 101 LYS A N 1
ATOM 793 C CA . LYS A 1 101 ? -15.069 0.576 -3.417 1.00 97.12 101 LYS A CA 1
ATOM 794 C C . LYS A 1 101 ? -13.661 0.983 -3.833 1.00 97.12 101 LYS A C 1
ATOM 796 O O . LYS A 1 101 ? -13.501 1.660 -4.845 1.00 97.12 101 LYS A O 1
ATOM 801 N N . HIS A 1 102 ? -12.641 0.535 -3.105 1.00 96.44 102 HIS A N 1
ATOM 802 C CA . HIS A 1 102 ? -11.252 0.786 -3.474 1.00 96.44 102 HIS A CA 1
ATOM 803 C C . HIS A 1 102 ? -10.883 0.151 -4.824 1.00 96.44 102 HIS A C 1
ATOM 805 O O . HIS A 1 102 ? -10.325 0.821 -5.693 1.00 96.44 102 HIS A O 1
ATOM 811 N N . LYS A 1 103 ? -11.259 -1.115 -5.051 1.00 96.06 103 LYS A N 1
ATOM 812 C CA . LYS A 1 103 ? -11.056 -1.770 -6.353 1.00 96.06 103 LYS A CA 1
ATOM 813 C C . LYS A 1 103 ? -11.769 -1.020 -7.477 1.00 96.06 103 LYS A C 1
ATOM 815 O O . LYS A 1 103 ? -11.194 -0.833 -8.548 1.00 96.06 103 LYS A O 1
ATOM 820 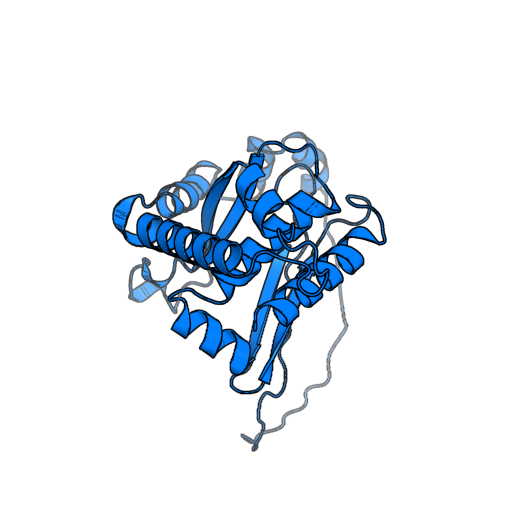N N . ALA A 1 104 ? -13.008 -0.593 -7.243 1.00 96.38 104 ALA A N 1
ATOM 821 C CA . ALA A 1 104 ? -13.777 0.179 -8.212 1.00 96.38 104 ALA A CA 1
ATOM 822 C C . ALA A 1 104 ? -13.104 1.523 -8.532 1.00 96.38 104 ALA A C 1
ATOM 824 O O . ALA A 1 104 ? -13.043 1.891 -9.701 1.00 96.38 104 ALA A O 1
ATOM 825 N N . HIS A 1 105 ? -12.541 2.212 -7.532 1.00 94.31 105 HIS A N 1
ATOM 826 C CA . HIS A 1 105 ? -11.755 3.437 -7.728 1.00 94.31 105 HIS A CA 1
ATOM 827 C C . HIS A 1 105 ? -10.554 3.200 -8.647 1.00 94.31 105 HIS A C 1
ATOM 829 O O . HIS A 1 105 ? -10.426 3.896 -9.652 1.00 94.31 105 HIS A O 1
ATOM 835 N N . ILE A 1 106 ? -9.740 2.173 -8.372 1.00 92.69 106 ILE A N 1
ATOM 836 C CA . ILE A 1 106 ? -8.590 1.814 -9.220 1.00 92.69 106 ILE A CA 1
ATOM 837 C C . ILE A 1 106 ? -9.039 1.525 -10.653 1.00 92.69 106 ILE A C 1
ATOM 839 O O . ILE A 1 106 ? -8.493 2.080 -11.601 1.00 92.69 106 ILE A O 1
ATOM 843 N N . LEU A 1 107 ? -10.048 0.668 -10.830 1.00 93.62 107 LEU A N 1
ATOM 844 C CA . LEU A 1 107 ? -10.523 0.287 -12.162 1.00 93.62 107 LEU A CA 1
ATOM 845 C C . LEU A 1 107 ? -11.117 1.471 -12.929 1.00 93.62 107 LEU A C 1
ATOM 847 O O . LEU A 1 107 ? -10.922 1.573 -14.139 1.00 93.62 107 LEU A O 1
ATOM 851 N N . ASN A 1 108 ? -11.835 2.356 -12.240 1.00 93.69 108 ASN A N 1
ATOM 852 C CA . ASN A 1 108 ? -12.363 3.576 -12.832 1.00 93.69 108 ASN A CA 1
ATOM 853 C C . ASN A 1 108 ? -11.234 4.519 -13.261 1.00 93.69 108 ASN A C 1
ATOM 855 O O . ASN A 1 108 ? -11.316 5.124 -14.328 1.00 93.69 108 ASN A O 1
ATOM 859 N N . ASP A 1 109 ? -10.177 4.644 -12.459 1.00 90.69 109 ASP A N 1
ATOM 860 C CA . ASP A 1 109 ? -9.045 5.493 -12.813 1.00 90.69 109 ASP A CA 1
ATOM 861 C C . ASP A 1 109 ? -8.265 4.939 -14.008 1.00 90.69 109 ASP A C 1
ATOM 863 O O . ASP A 1 109 ? -8.017 5.666 -14.968 1.00 90.69 109 ASP A O 1
ATOM 867 N N . LEU A 1 110 ? -8.004 3.628 -14.017 1.00 88.06 110 LEU A N 1
ATOM 868 C CA . LEU A 1 110 ? -7.359 2.941 -15.137 1.00 88.06 110 LEU A CA 1
ATOM 869 C C . LEU A 1 110 ? -8.125 3.114 -16.456 1.00 88.06 110 LEU A C 1
ATOM 871 O O . LEU A 1 110 ? -7.500 3.254 -17.502 1.00 88.06 110 LEU A O 1
ATOM 875 N N . LYS A 1 111 ? -9.465 3.110 -16.418 1.00 88.25 111 LYS A N 1
ATOM 876 C CA . LYS A 1 111 ? -10.310 3.146 -17.624 1.00 88.25 111 LYS A CA 1
ATOM 877 C C . LYS A 1 111 ? -10.728 4.543 -18.075 1.00 88.25 111 LYS A C 1
ATOM 879 O O . LYS A 1 111 ? -10.907 4.745 -19.272 1.00 88.25 111 LYS A O 1
ATOM 884 N N . HIS A 1 112 ? -10.959 5.466 -17.143 1.00 86.94 112 HIS A N 1
ATOM 885 C CA . HIS A 1 112 ? -11.687 6.704 -17.439 1.00 86.94 112 HIS A CA 1
ATOM 886 C C . HIS A 1 112 ? -10.934 7.966 -17.032 1.00 86.94 112 HIS A C 1
ATOM 888 O O . HIS A 1 112 ? -10.787 8.864 -17.852 1.00 86.94 112 HIS A O 1
ATOM 894 N N . LYS A 1 113 ? -10.473 8.063 -15.779 1.00 82.75 113 LYS A N 1
ATOM 895 C CA . LYS A 1 113 ? -9.829 9.298 -15.295 1.00 82.75 113 LYS A CA 1
ATOM 896 C C . LYS A 1 113 ? -8.388 9.439 -15.774 1.00 82.75 113 LYS A C 1
ATOM 898 O O . LYS A 1 113 ? -7.943 10.559 -15.993 1.00 82.75 113 LYS A O 1
ATOM 903 N N . MET A 1 114 ? -7.678 8.318 -15.910 1.00 84.62 114 MET A N 1
ATOM 904 C CA . MET A 1 114 ? -6.276 8.255 -16.324 1.00 84.62 114 MET A CA 1
ATOM 905 C C . MET A 1 114 ? -5.367 9.200 -15.520 1.00 84.62 114 MET A C 1
ATOM 907 O O . MET A 1 114 ? -4.417 9.763 -16.066 1.00 84.62 114 MET A O 1
ATOM 911 N N . SER A 1 115 ? -5.632 9.377 -14.218 1.00 84.44 115 SER A N 1
ATOM 912 C CA . SER A 1 115 ? -4.799 10.243 -13.367 1.00 84.44 115 SER A CA 1
ATOM 913 C C . SER A 1 115 ? -3.368 9.708 -13.275 1.00 84.44 115 SER A C 1
ATOM 915 O O . SER A 1 115 ? -2.407 10.475 -13.307 1.00 84.44 115 SER A O 1
ATOM 917 N N . TRP A 1 116 ? -3.223 8.382 -13.318 1.00 83.44 116 TRP A N 1
ATOM 918 C CA . TRP A 1 116 ? -1.939 7.700 -13.434 1.00 83.44 116 TRP A CA 1
ATOM 919 C C . TRP A 1 116 ? -1.140 8.108 -14.683 1.00 83.44 116 TRP A C 1
ATOM 921 O O . TRP A 1 116 ? 0.089 8.112 -14.648 1.00 83.44 116 TRP A O 1
ATOM 931 N N . MET A 1 117 ? -1.799 8.454 -15.794 1.00 85.00 117 MET A N 1
ATOM 932 C CA . MET A 1 117 ? -1.114 8.872 -17.019 1.00 85.00 117 MET A CA 1
ATOM 933 C C . MET A 1 117 ? -0.561 10.286 -16.861 1.00 85.00 117 MET A C 1
ATOM 935 O O . MET A 1 117 ? 0.559 10.553 -17.284 1.00 85.00 117 MET A O 1
ATOM 939 N N . GLN A 1 118 ? -1.315 11.174 -16.208 1.00 82.12 118 GLN A N 1
ATOM 940 C CA . GLN A 1 118 ? -0.827 12.509 -15.866 1.00 82.12 118 GLN A CA 1
ATOM 941 C C . GLN A 1 118 ? 0.389 12.412 -14.941 1.00 82.12 118 GLN A C 1
ATOM 943 O O . GLN A 1 118 ? 1.425 12.974 -15.274 1.00 82.12 118 GLN A O 1
ATOM 948 N N . ALA A 1 119 ? 0.302 11.623 -13.862 1.00 80.00 119 ALA A N 1
ATOM 949 C CA . ALA A 1 119 ? 1.415 11.391 -12.936 1.00 80.00 119 ALA A CA 1
ATOM 950 C C . ALA A 1 119 ? 2.656 10.788 -13.628 1.00 80.00 119 ALA A C 1
ATOM 952 O O . ALA A 1 119 ? 3.791 11.171 -13.349 1.00 80.00 119 ALA A O 1
ATOM 953 N N . TRP A 1 120 ? 2.449 9.876 -14.580 1.00 81.25 120 TRP A N 1
ATOM 954 C CA . TRP A 1 120 ? 3.528 9.297 -15.380 1.00 81.25 120 TRP A CA 1
ATOM 955 C C . TRP A 1 120 ? 4.200 10.334 -16.290 1.00 81.25 120 TRP A C 1
ATOM 957 O O . TRP A 1 120 ? 5.425 10.439 -16.336 1.00 81.25 120 TRP A O 1
ATOM 967 N N . LEU A 1 121 ? 3.401 11.122 -17.012 1.00 80.25 121 LEU A N 1
ATOM 968 C CA . LEU A 1 121 ? 3.906 12.129 -17.944 1.00 80.25 121 LEU A CA 1
ATOM 969 C C . LEU A 1 121 ? 4.557 13.310 -17.223 1.00 80.25 121 LEU A C 1
ATOM 971 O O . LEU A 1 121 ? 5.489 13.898 -17.766 1.00 80.25 121 LEU A O 1
ATOM 975 N N . THR A 1 122 ? 4.126 13.631 -15.999 1.00 74.12 122 THR A N 1
ATOM 976 C CA . THR A 1 122 ? 4.696 14.741 -15.231 1.00 74.12 122 THR A CA 1
ATOM 977 C C . THR A 1 122 ? 6.162 14.536 -14.873 1.00 74.12 122 THR A C 1
ATOM 979 O O . THR A 1 122 ? 6.875 15.523 -14.740 1.00 74.12 122 THR A O 1
ATOM 982 N N . ILE A 1 123 ? 6.649 13.290 -14.809 1.00 68.62 123 ILE A N 1
ATOM 983 C CA . ILE A 1 123 ? 8.078 13.009 -14.589 1.00 68.62 123 ILE A CA 1
ATOM 984 C C . ILE A 1 123 ? 8.932 13.618 -15.708 1.00 68.62 123 ILE A C 1
ATOM 986 O O . ILE A 1 123 ? 9.991 14.169 -15.433 1.00 68.62 123 ILE A O 1
ATOM 990 N N . ARG A 1 124 ? 8.436 13.630 -16.955 1.00 66.88 124 ARG A N 1
ATOM 991 C CA . ARG A 1 124 ? 9.133 14.275 -18.083 1.00 66.88 124 ARG A CA 1
ATOM 992 C C . ARG A 1 124 ? 9.210 15.797 -17.968 1.00 66.88 124 ARG A C 1
ATOM 994 O O . ARG A 1 124 ? 9.965 16.411 -18.707 1.00 66.88 124 ARG A O 1
ATOM 1001 N N . MET A 1 125 ? 8.404 16.409 -17.100 1.00 66.88 125 MET A N 1
ATOM 1002 C CA . MET A 1 125 ? 8.429 17.857 -16.875 1.00 66.88 125 MET A CA 1
ATOM 1003 C C . MET A 1 125 ? 9.455 18.269 -15.817 1.00 66.88 125 MET A C 1
ATOM 1005 O O . MET A 1 125 ? 9.685 19.462 -15.651 1.00 66.88 125 MET A O 1
ATOM 1009 N N . ILE A 1 126 ? 10.034 17.312 -15.084 1.00 71.19 126 ILE A N 1
ATOM 1010 C CA . ILE A 1 126 ? 11.018 17.596 -14.038 1.00 71.19 126 ILE A CA 1
ATOM 1011 C C . ILE A 1 126 ? 12.407 17.851 -14.650 1.00 71.19 126 ILE A C 1
ATOM 1013 O O . ILE A 1 126 ? 13.131 18.703 -14.144 1.00 71.19 126 ILE A O 1
ATOM 1017 N N . GLY A 1 127 ? 12.729 17.164 -15.751 1.00 69.69 127 GLY A N 1
ATOM 1018 C CA . GLY A 1 127 ? 13.965 17.313 -16.521 1.00 69.69 127 GLY A CA 1
ATOM 1019 C C . GLY A 1 127 ? 14.386 16.007 -17.194 1.00 69.69 127 GLY A C 1
ATOM 1020 O O . GLY A 1 127 ? 13.615 15.041 -17.204 1.00 69.69 127 GLY A O 1
ATOM 1021 N N . GLU A 1 128 ? 15.579 15.980 -17.784 1.00 71.00 128 GLU A N 1
ATOM 1022 C CA . GLU A 1 128 ? 16.104 14.803 -18.494 1.00 71.00 128 GLU A CA 1
ATOM 1023 C C . GLU A 1 128 ? 16.909 13.871 -17.581 1.00 71.00 128 GLU A C 1
ATOM 1025 O O . GLU A 1 128 ? 16.973 12.666 -17.846 1.00 71.00 128 GLU A O 1
ATOM 1030 N N . ASP A 1 129 ? 17.464 14.395 -16.488 1.00 68.94 129 ASP A N 1
ATOM 1031 C CA . ASP A 1 129 ? 18.312 13.645 -15.568 1.00 68.94 129 ASP A CA 1
ATOM 1032 C C . ASP A 1 129 ? 17.977 13.873 -14.078 1.00 68.94 129 ASP A C 1
ATOM 1034 O O . ASP A 1 129 ? 17.067 14.611 -13.688 1.00 68.94 129 ASP A O 1
ATOM 1038 N N . GLU A 1 130 ? 18.680 13.141 -13.214 1.00 62.41 130 GLU A N 1
ATOM 1039 C CA . GLU A 1 130 ? 18.505 13.213 -11.761 1.00 62.41 130 GLU A CA 1
ATOM 1040 C C . GLU A 1 130 ? 18.996 14.554 -11.181 1.00 62.41 130 GLU A C 1
ATOM 1042 O O . GLU A 1 130 ? 18.479 15.004 -10.151 1.00 62.41 130 GLU A O 1
ATOM 1047 N N . GLU A 1 131 ? 19.936 15.231 -11.856 1.00 70.06 131 GLU A N 1
ATOM 1048 C CA . GLU A 1 131 ? 20.394 16.564 -11.460 1.00 70.06 131 GLU A CA 1
ATOM 1049 C C . GLU A 1 131 ? 19.276 17.593 -11.637 1.00 70.06 131 GLU A C 1
ATOM 1051 O O . GLU A 1 131 ? 19.096 18.448 -10.764 1.00 70.06 131 GLU A O 1
ATOM 1056 N N . ASP A 1 132 ? 18.472 17.492 -12.696 1.00 73.31 132 ASP A N 1
ATOM 1057 C CA . ASP A 1 132 ? 17.290 18.330 -12.899 1.00 73.31 132 ASP A CA 1
ATOM 1058 C C . ASP A 1 132 ? 16.221 18.090 -11.824 1.00 73.31 132 ASP A C 1
ATOM 1060 O O . ASP A 1 132 ? 15.642 19.047 -11.296 1.00 73.31 132 ASP A O 1
ATOM 1064 N N . TYR A 1 133 ? 15.996 16.827 -11.435 1.00 68.94 133 TYR A N 1
ATOM 1065 C CA . TYR A 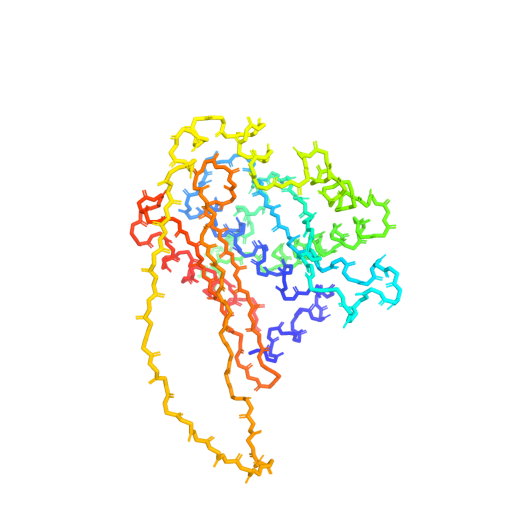1 133 ? 15.080 16.476 -10.344 1.00 68.94 133 TYR A CA 1
ATOM 1066 C C . TYR A 1 133 ? 15.497 17.129 -9.032 1.00 68.94 133 TYR A C 1
ATOM 1068 O O . TYR A 1 133 ? 14.695 17.800 -8.376 1.00 68.94 133 TYR A O 1
ATOM 1076 N N . ILE A 1 134 ? 16.767 16.984 -8.661 1.00 67.69 134 ILE A N 1
ATOM 1077 C CA . ILE A 1 134 ? 17.290 17.554 -7.422 1.00 67.69 134 ILE A CA 1
ATOM 1078 C C . ILE A 1 134 ? 17.343 19.082 -7.515 1.00 67.69 134 ILE A C 1
ATOM 1080 O O . ILE A 1 134 ? 16.997 19.757 -6.551 1.00 67.69 134 ILE A O 1
ATOM 1084 N N . THR A 1 135 ? 17.680 19.656 -8.668 1.00 71.81 135 THR A N 1
ATOM 1085 C CA . THR A 1 135 ? 17.699 21.114 -8.865 1.00 71.81 135 THR A CA 1
ATOM 1086 C C . THR A 1 135 ? 16.309 21.727 -8.724 1.00 71.81 135 THR A C 1
ATOM 1088 O O . THR A 1 135 ? 16.158 22.755 -8.063 1.00 71.81 135 THR A O 1
ATOM 1091 N N . THR A 1 136 ? 15.299 21.099 -9.322 1.00 72.12 136 THR A N 1
ATOM 1092 C CA . THR A 1 136 ? 13.935 21.632 -9.375 1.00 72.12 136 THR A CA 1
ATOM 1093 C C . THR A 1 136 ? 13.163 21.381 -8.084 1.00 72.12 136 THR A C 1
ATOM 1095 O O . THR A 1 136 ? 12.452 22.267 -7.612 1.00 72.12 136 THR A O 1
ATOM 1098 N N . LEU A 1 137 ? 13.289 20.187 -7.497 1.00 68.81 137 LEU A N 1
ATOM 1099 C CA . LEU A 1 137 ? 12.455 19.764 -6.367 1.00 68.81 137 LEU A CA 1
ATOM 1100 C C . LEU A 1 137 ? 13.188 19.755 -5.022 1.00 68.81 137 LEU A C 1
ATOM 1102 O O . LEU A 1 137 ? 12.536 19.884 -3.987 1.00 68.81 137 LEU A O 1
ATOM 1106 N N . LEU A 1 138 ? 14.520 19.620 -5.003 1.00 71.94 138 LEU A N 1
ATOM 1107 C CA . LEU A 1 138 ? 15.321 19.488 -3.777 1.00 71.94 138 LEU A CA 1
ATOM 1108 C C . LEU A 1 138 ? 16.616 20.329 -3.825 1.00 71.94 138 LEU A C 1
ATOM 1110 O O . LEU A 1 138 ? 17.703 19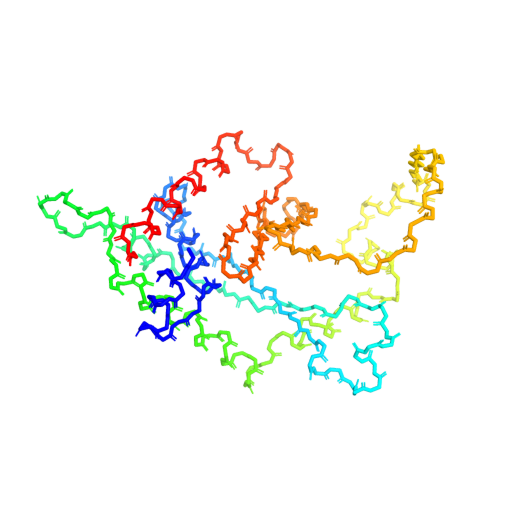.795 -3.585 1.00 71.94 138 LEU A O 1
ATOM 1114 N N . PRO A 1 139 ? 16.547 21.650 -4.093 1.00 69.00 139 PRO A N 1
ATOM 1115 C CA . PRO A 1 139 ? 17.721 22.461 -4.437 1.00 69.00 139 PRO A CA 1
ATOM 1116 C C . PRO A 1 139 ? 18.822 22.464 -3.364 1.00 69.00 139 PRO A C 1
ATOM 1118 O O . PRO A 1 139 ? 19.995 22.640 -3.682 1.00 69.00 139 PRO A O 1
ATOM 1121 N N . GLY A 1 140 ? 18.474 22.222 -2.094 1.00 68.06 140 GLY A N 1
ATOM 1122 C CA . GLY A 1 140 ? 19.451 22.084 -1.009 1.00 68.06 140 GLY A CA 1
ATOM 1123 C C . GLY A 1 140 ? 20.329 20.828 -1.105 1.00 68.06 140 GLY A C 1
ATOM 1124 O O . GLY A 1 140 ? 21.496 20.876 -0.725 1.00 68.06 140 GLY A O 1
ATOM 1125 N N . TYR A 1 141 ? 19.812 19.722 -1.653 1.00 62.75 141 TYR A N 1
ATOM 1126 C CA . TYR A 1 141 ? 20.565 18.471 -1.824 1.00 62.75 141 TYR A CA 1
ATOM 1127 C C . TYR A 1 141 ? 21.578 18.539 -2.972 1.00 62.75 141 TYR A C 1
ATOM 1129 O O . TYR A 1 141 ? 22.602 17.855 -2.920 1.00 62.75 141 TYR A O 1
ATOM 1137 N N . LYS A 1 142 ? 21.353 19.426 -3.951 1.00 62.78 142 LYS A N 1
ATOM 1138 C CA . LYS A 1 142 ? 22.276 19.679 -5.069 1.00 62.78 142 LYS A CA 1
ATOM 1139 C C . LYS A 1 142 ? 23.694 20.006 -4.592 1.00 62.78 142 LYS A C 1
ATOM 1141 O O . LYS A 1 142 ? 24.675 19.567 -5.181 1.00 62.78 142 LYS A O 1
ATOM 1146 N N . LEU A 1 143 ? 23.804 20.744 -3.485 1.00 65.25 143 LEU A N 1
ATOM 1147 C CA . LEU A 1 143 ? 25.086 21.168 -2.913 1.00 65.25 143 LEU A CA 1
ATOM 1148 C C . LEU A 1 143 ? 25.940 19.997 -2.406 1.00 65.25 143 LEU A C 1
ATOM 1150 O O . LEU A 1 143 ? 27.164 20.103 -2.385 1.00 65.25 143 LEU A O 1
ATOM 1154 N N . LEU A 1 144 ? 25.307 18.894 -1.999 1.00 61.78 144 LEU A N 1
ATOM 1155 C CA . LEU A 1 144 ? 25.990 17.704 -1.490 1.00 61.78 144 LEU A CA 1
ATOM 1156 C C . LEU A 1 144 ? 26.303 16.706 -2.610 1.00 61.78 144 LEU A C 1
ATOM 1158 O O . LEU A 1 144 ? 27.328 16.033 -2.555 1.00 61.78 144 LEU A O 1
ATOM 1162 N N . GLN A 1 145 ? 25.442 16.619 -3.625 1.00 63.84 145 GLN A N 1
ATOM 1163 C CA . GLN A 1 145 ? 25.519 15.574 -4.644 1.00 63.84 145 GLN A CA 1
ATOM 1164 C C . GLN A 1 145 ? 26.658 15.776 -5.647 1.00 63.84 145 GLN A C 1
ATOM 1166 O O . GLN A 1 145 ? 27.304 14.797 -6.006 1.00 63.84 145 GLN A O 1
ATOM 1171 N N . ASN A 1 146 ? 26.965 17.024 -6.030 1.00 60.44 146 ASN A N 1
ATOM 1172 C CA . ASN A 1 146 ? 27.988 17.334 -7.043 1.00 60.44 146 ASN A CA 1
ATOM 1173 C C . ASN A 1 146 ? 29.370 16.714 -6.750 1.00 60.44 146 ASN A C 1
ATOM 1175 O O . ASN A 1 146 ? 30.189 16.598 -7.654 1.00 60.44 146 ASN A O 1
ATOM 1179 N N . ASN A 1 147 ? 29.636 16.332 -5.494 1.00 59.09 147 ASN A N 1
ATOM 1180 C CA . ASN A 1 147 ? 30.886 15.704 -5.061 1.00 59.09 147 ASN A CA 1
ATOM 1181 C C . ASN A 1 147 ? 30.670 14.422 -4.232 1.00 59.09 147 ASN A C 1
ATOM 1183 O O . ASN A 1 147 ? 31.601 13.957 -3.572 1.00 59.09 147 ASN A O 1
ATOM 1187 N N . ALA A 1 148 ? 29.460 13.860 -4.218 1.00 55.38 148 ALA A N 1
ATOM 1188 C CA . ALA A 1 148 ? 29.160 12.646 -3.469 1.00 55.38 148 ALA A CA 1
ATOM 1189 C C . ALA A 1 148 ? 29.335 11.412 -4.357 1.00 55.38 148 ALA A C 1
ATOM 1191 O O . ALA A 1 148 ? 28.737 11.299 -5.423 1.00 55.38 148 ALA A O 1
ATOM 1192 N N . PHE A 1 149 ? 30.118 10.447 -3.888 1.00 54.62 149 PHE A N 1
ATOM 1193 C CA . PHE A 1 149 ? 30.204 9.122 -4.486 1.00 54.62 149 PHE A CA 1
ATOM 1194 C C . PHE A 1 149 ? 30.258 8.075 -3.378 1.00 54.62 149 PHE A C 1
ATOM 1196 O O . PHE A 1 149 ? 30.870 8.285 -2.330 1.00 54.62 149 PHE A O 1
ATOM 1203 N N . ALA A 1 150 ? 29.613 6.938 -3.611 1.00 38.50 150 ALA A N 1
ATOM 1204 C CA . ALA A 1 150 ? 29.673 5.784 -2.729 1.00 38.50 150 ALA A CA 1
ATOM 1205 C C . ALA A 1 150 ? 30.281 4.612 -3.498 1.00 38.50 150 ALA A C 1
ATOM 1207 O O . ALA A 1 150 ? 29.901 4.341 -4.636 1.00 38.50 150 ALA A O 1
ATOM 1208 N N . VAL A 1 151 ? 31.223 3.912 -2.871 1.00 45.66 151 VAL A N 1
ATOM 1209 C CA . VAL A 1 151 ? 31.822 2.694 -3.420 1.00 45.66 151 VAL A CA 1
ATOM 1210 C C . VAL A 1 151 ? 31.446 1.540 -2.505 1.00 45.66 151 VAL A C 1
ATOM 1212 O O . VAL A 1 151 ? 31.795 1.536 -1.328 1.00 45.66 151 VAL A O 1
ATOM 1215 N N . SER A 1 152 ? 30.739 0.559 -3.059 1.00 37.28 152 SER A N 1
ATOM 1216 C CA . SER A 1 152 ? 30.439 -0.712 -2.403 1.00 37.28 152 SER A CA 1
ATOM 1217 C C . SER A 1 152 ? 31.002 -1.836 -3.265 1.00 37.28 152 SER A C 1
ATOM 1219 O O . SER A 1 152 ? 30.706 -1.915 -4.456 1.00 37.28 152 SER A O 1
ATOM 1221 N N . ASN A 1 153 ? 31.863 -2.672 -2.686 1.00 52.28 153 ASN A N 1
ATOM 1222 C CA . ASN A 1 153 ? 32.551 -3.752 -3.385 1.00 52.28 153 ASN A CA 1
ATOM 1223 C C . ASN A 1 153 ? 32.435 -5.038 -2.560 1.00 52.28 153 ASN A C 1
ATOM 1225 O O . ASN A 1 153 ? 33.049 -5.156 -1.503 1.00 52.28 153 ASN A O 1
ATOM 1229 N N . LEU A 1 154 ? 31.645 -5.994 -3.052 1.00 42.56 154 LEU A N 1
ATOM 1230 C CA . LEU A 1 154 ? 31.405 -7.291 -2.407 1.00 42.56 154 LEU A CA 1
ATOM 1231 C C . LEU A 1 154 ? 32.472 -8.348 -2.760 1.00 42.56 154 LEU A C 1
ATOM 1233 O O . LEU A 1 154 ? 32.363 -9.496 -2.334 1.00 42.56 154 LEU A O 1
ATOM 1237 N N . GLY A 1 155 ? 33.514 -7.973 -3.512 1.00 60.66 155 GLY A N 1
ATOM 1238 C CA . GLY A 1 155 ? 34.562 -8.884 -3.966 1.00 60.66 155 GLY A CA 1
ATOM 1239 C C . GLY A 1 155 ? 34.120 -9.795 -5.117 1.00 60.66 155 GLY A C 1
ATOM 1240 O O . GLY A 1 155 ? 33.056 -9.624 -5.711 1.00 60.66 155 GLY A O 1
ATOM 1241 N N . ALA A 1 156 ? 34.973 -10.759 -5.470 1.00 53.22 156 ALA A N 1
ATOM 1242 C CA . ALA A 1 156 ? 34.707 -11.701 -6.553 1.00 53.22 156 ALA A CA 1
ATOM 1243 C C . ALA A 1 156 ? 33.978 -12.945 -6.029 1.00 53.22 156 ALA A C 1
ATOM 1245 O O . ALA A 1 156 ? 34.519 -13.703 -5.223 1.00 53.22 156 ALA A O 1
ATOM 1246 N N . PHE A 1 157 ? 32.765 -13.178 -6.527 1.00 44.38 157 PHE A N 1
ATOM 1247 C CA . PHE A 1 157 ? 32.051 -14.429 -6.293 1.00 44.38 157 PHE A CA 1
ATOM 1248 C C . PHE A 1 157 ? 32.648 -15.557 -7.150 1.00 44.38 157 PHE A C 1
ATOM 1250 O O . PHE A 1 157 ? 33.032 -15.323 -8.299 1.00 44.38 157 PHE A O 1
ATOM 1257 N N . PRO A 1 158 ? 32.720 -16.794 -6.633 1.00 42.53 158 PRO A N 1
ATOM 1258 C CA . PRO A 1 158 ? 33.248 -17.920 -7.393 1.00 42.53 158 PRO A CA 1
ATOM 1259 C C . PRO A 1 158 ? 32.330 -18.293 -8.566 1.00 42.53 158 PRO A C 1
ATOM 1261 O O . PRO A 1 158 ? 31.108 -18.369 -8.419 1.00 42.53 158 PRO A O 1
ATOM 1264 N N . SER A 1 159 ? 32.921 -18.595 -9.730 1.00 40.97 159 SER A N 1
ATOM 1265 C CA . SER A 1 159 ? 32.171 -19.090 -10.887 1.00 40.97 159 SER A CA 1
ATOM 1266 C C . SER A 1 159 ? 31.778 -20.550 -10.669 1.00 40.97 159 SER A C 1
ATOM 1268 O O . SER A 1 159 ? 32.577 -21.466 -10.873 1.00 40.97 159 SER A O 1
ATOM 1270 N N . THR A 1 160 ? 30.532 -20.792 -10.283 1.00 47.72 160 THR A N 1
ATOM 1271 C CA . THR A 1 160 ? 29.956 -22.133 -10.379 1.00 47.72 160 THR A CA 1
ATOM 1272 C C . THR A 1 160 ? 29.251 -22.263 -11.723 1.00 47.72 160 THR A C 1
ATOM 1274 O O . THR A 1 160 ? 28.102 -21.877 -11.911 1.00 47.72 160 THR A O 1
ATOM 1277 N N . HIS A 1 161 ? 29.960 -22.832 -12.699 1.00 48.75 161 HIS A N 1
ATOM 1278 C CA . HIS A 1 161 ? 29.293 -23.480 -13.818 1.00 48.75 161 HIS A CA 1
ATOM 1279 C C . HIS A 1 161 ? 28.517 -24.680 -13.269 1.00 48.75 161 HIS A C 1
ATOM 1281 O O . HIS A 1 161 ? 29.106 -25.725 -13.003 1.00 48.75 161 HIS A O 1
ATOM 1287 N N . SER A 1 162 ? 27.196 -24.565 -13.148 1.00 44.09 162 SER A N 1
ATOM 1288 C CA . SER A 1 162 ? 26.336 -25.746 -13.181 1.00 44.09 162 SER A CA 1
ATOM 1289 C C . SER A 1 162 ? 25.371 -25.634 -14.357 1.00 44.09 162 SER A C 1
ATOM 1291 O O . SER A 1 162 ? 24.379 -24.911 -14.362 1.00 44.09 162 SER A O 1
ATOM 1293 N N . ARG A 1 163 ? 25.736 -26.345 -15.428 1.00 51.31 163 ARG A N 1
ATOM 1294 C CA . ARG A 1 163 ? 24.801 -26.800 -16.449 1.00 51.31 163 ARG A CA 1
ATOM 1295 C C . ARG A 1 163 ? 23.892 -27.835 -15.792 1.00 51.31 163 ARG A C 1
ATOM 1297 O O . ARG A 1 163 ? 24.351 -28.927 -15.480 1.00 51.31 163 ARG A O 1
ATOM 1304 N N . SER A 1 164 ? 22.627 -27.501 -15.595 1.00 50.16 164 SER A N 1
ATOM 1305 C CA . SER A 1 164 ? 21.474 -28.373 -15.861 1.00 50.16 164 SER A CA 1
ATOM 1306 C C . SER A 1 164 ? 20.215 -27.679 -15.351 1.00 50.16 164 SER A C 1
ATOM 1308 O O . SER A 1 164 ? 20.171 -27.193 -14.226 1.00 50.16 164 SER A O 1
ATOM 1310 N N . HIS A 1 165 ? 19.183 -27.610 -16.191 1.00 52.00 165 HIS A N 1
ATOM 1311 C CA . HIS A 1 165 ? 17.832 -27.333 -15.721 1.00 52.00 165 HIS A CA 1
ATOM 1312 C C . HIS A 1 165 ? 17.431 -28.471 -14.770 1.00 52.00 165 HIS A C 1
ATOM 1314 O O . HIS A 1 165 ? 17.163 -29.584 -15.218 1.00 52.00 165 HIS A O 1
ATOM 1320 N N . GLY A 1 166 ? 17.484 -28.208 -13.465 1.00 59.19 166 GLY A N 1
ATOM 1321 C CA . GLY A 1 166 ? 17.069 -29.123 -12.405 1.00 59.19 166 GLY A CA 1
ATOM 1322 C C . GLY A 1 166 ? 15.592 -28.951 -12.015 1.00 59.19 166 GLY A C 1
ATOM 1323 O O . GLY A 1 166 ? 14.951 -27.980 -12.422 1.00 59.19 166 GLY A O 1
ATOM 1324 N N . PRO A 1 167 ? 15.038 -29.881 -11.213 1.00 68.44 167 PRO A N 1
ATOM 1325 C CA . PRO A 1 167 ? 13.625 -29.952 -10.824 1.00 68.44 167 PRO A CA 1
ATOM 1326 C C . PRO A 1 167 ? 13.285 -28.983 -9.675 1.00 68.44 167 PRO A C 1
ATOM 1328 O O . PRO A 1 167 ? 12.698 -29.376 -8.668 1.00 68.44 167 PRO A O 1
ATOM 1331 N N . TRP A 1 168 ? 13.713 -27.727 -9.768 1.00 70.50 168 TRP A N 1
ATOM 1332 C CA . TRP A 1 168 ? 13.530 -26.766 -8.681 1.00 70.50 168 TRP A CA 1
ATOM 1333 C C . TRP A 1 168 ? 12.190 -26.043 -8.797 1.00 70.50 168 TRP A C 1
ATOM 1335 O O . TRP A 1 168 ? 11.833 -25.530 -9.856 1.00 70.50 168 TRP A O 1
ATOM 1345 N N . ALA A 1 169 ? 11.466 -25.987 -7.681 1.00 68.88 169 ALA A N 1
ATOM 1346 C CA . ALA A 1 169 ? 10.274 -25.169 -7.517 1.00 68.88 169 ALA A CA 1
ATOM 1347 C C . ALA A 1 169 ? 10.599 -23.984 -6.603 1.00 68.88 169 ALA A C 1
ATOM 1349 O O . ALA A 1 169 ? 11.321 -24.127 -5.616 1.00 68.88 169 ALA A O 1
ATOM 1350 N N . ILE A 1 170 ? 10.048 -22.814 -6.923 1.00 73.38 170 ILE A N 1
ATOM 1351 C CA . ILE A 1 170 ? 10.117 -21.647 -6.043 1.00 73.38 170 ILE A CA 1
ATOM 1352 C C . ILE A 1 170 ? 9.125 -21.888 -4.902 1.00 73.38 170 ILE A C 1
ATOM 1354 O O . ILE A 1 170 ? 7.927 -21.991 -5.148 1.00 73.38 170 ILE A O 1
ATOM 1358 N N . SER A 1 171 ? 9.610 -21.999 -3.666 1.00 75.62 171 SER A N 1
ATOM 1359 C CA . SER A 1 171 ? 8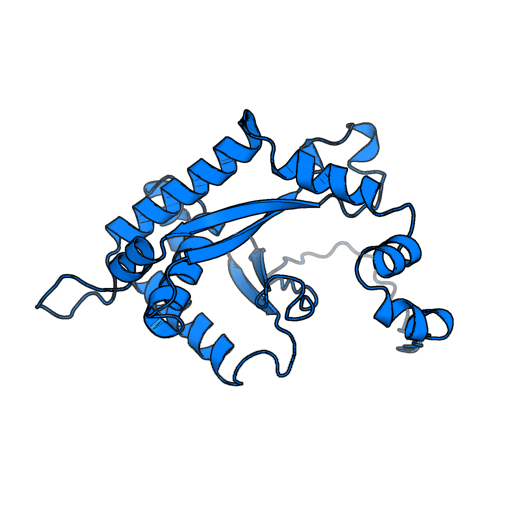.769 -22.205 -2.476 1.00 75.62 171 SER A CA 1
ATOM 1360 C C . SER A 1 171 ? 8.386 -20.899 -1.777 1.00 75.62 171 SER A C 1
ATOM 1362 O O . SER A 1 171 ? 7.325 -20.813 -1.156 1.00 75.62 171 SER A O 1
ATOM 1364 N N . SER A 1 172 ? 9.239 -19.880 -1.881 1.00 70.25 172 SER A N 1
ATOM 1365 C CA . SER A 1 172 ? 9.071 -18.566 -1.264 1.00 70.25 172 SER A CA 1
ATOM 1366 C C . SER A 1 172 ? 9.690 -17.481 -2.139 1.00 70.25 172 SER A C 1
ATOM 1368 O O . SER A 1 172 ? 10.587 -17.737 -2.943 1.00 70.25 172 SER A O 1
ATOM 1370 N N . MET A 1 173 ? 9.179 -16.262 -1.996 1.00 75.31 173 MET A N 1
ATOM 1371 C CA . MET A 1 173 ? 9.708 -15.084 -2.663 1.00 75.31 173 MET A CA 1
ATOM 1372 C C . MET A 1 173 ? 9.560 -13.895 -1.726 1.00 75.31 173 MET A C 1
ATOM 1374 O O . MET A 1 173 ? 8.550 -13.774 -1.034 1.00 75.31 173 MET A O 1
ATOM 1378 N N . GLU A 1 174 ? 10.566 -13.035 -1.729 1.00 78.38 174 GLU A N 1
ATOM 1379 C CA . GLU A 1 174 ? 10.592 -11.794 -0.971 1.00 78.38 174 GLU A CA 1
ATOM 1380 C C . GLU A 1 174 ? 10.781 -10.637 -1.945 1.00 78.38 174 GLU A C 1
ATOM 1382 O O . GLU A 1 174 ? 11.491 -10.753 -2.946 1.00 78.38 174 GLU A O 1
ATOM 1387 N N . PHE A 1 175 ? 10.097 -9.532 -1.674 1.00 78.06 175 PHE A N 1
ATOM 1388 C CA . PHE A 1 175 ? 10.198 -8.317 -2.464 1.00 78.06 175 PHE A CA 1
ATOM 1389 C C . PHE A 1 175 ? 10.211 -7.128 -1.521 1.00 78.06 175 PHE A C 1
ATOM 1391 O O . PHE A 1 175 ? 9.232 -6.865 -0.820 1.00 78.06 175 PHE A O 1
ATOM 1398 N N . SER A 1 176 ? 11.324 -6.410 -1.524 1.00 78.50 176 SER A N 1
ATOM 1399 C CA . SER A 1 176 ? 11.505 -5.182 -0.773 1.00 78.50 176 SER A CA 1
ATOM 1400 C C . SER A 1 176 ? 11.921 -4.061 -1.718 1.00 78.50 176 SER A C 1
ATOM 1402 O O . SER A 1 176 ? 12.614 -4.269 -2.714 1.00 78.50 176 SER A O 1
ATOM 1404 N N . ALA A 1 177 ? 11.470 -2.856 -1.394 1.00 79.69 177 ALA A N 1
ATOM 1405 C CA . ALA A 1 177 ? 11.934 -1.620 -2.001 1.00 79.69 177 ALA A CA 1
ATOM 1406 C C . ALA A 1 177 ? 12.518 -0.728 -0.902 1.00 79.69 177 ALA A C 1
ATOM 1408 O O . ALA A 1 177 ? 12.124 -0.846 0.262 1.00 79.69 177 ALA A O 1
ATOM 1409 N N . GLY A 1 178 ? 13.450 0.158 -1.256 1.00 80.06 178 GLY A N 1
ATOM 1410 C CA . GLY A 1 178 ? 13.983 1.145 -0.316 1.00 80.06 178 GLY A CA 1
ATOM 1411 C C . GLY A 1 178 ? 12.876 2.032 0.261 1.00 80.06 178 GLY A C 1
ATOM 1412 O O . GLY A 1 178 ? 11.847 2.254 -0.379 1.00 80.06 178 GLY A O 1
ATOM 1413 N N . ALA A 1 179 ? 13.075 2.524 1.483 1.00 83.12 179 ALA A N 1
ATOM 1414 C CA . ALA A 1 179 ? 12.160 3.489 2.073 1.00 83.12 179 ALA A CA 1
ATOM 1415 C C . ALA A 1 179 ? 12.189 4.810 1.295 1.00 83.12 179 ALA A C 1
ATOM 1417 O O . ALA A 1 179 ? 13.245 5.264 0.851 1.00 83.12 179 ALA A O 1
ATOM 1418 N N . ILE A 1 180 ? 11.026 5.441 1.167 1.00 80.50 180 ILE A N 1
ATOM 1419 C CA . ILE A 1 180 ? 10.935 6.808 0.663 1.00 80.50 180 ILE A CA 1
ATOM 1420 C C . ILE A 1 180 ? 11.329 7.750 1.803 1.00 80.50 180 ILE A C 1
ATOM 1422 O O . ILE A 1 180 ? 10.942 7.535 2.952 1.00 80.50 180 ILE A O 1
ATOM 1426 N N . LYS A 1 181 ? 12.096 8.796 1.481 1.00 80.06 181 LYS A N 1
ATOM 1427 C CA . LYS A 1 181 ? 12.490 9.833 2.439 1.00 80.06 181 LYS A CA 1
ATOM 1428 C C . LYS A 1 181 ? 11.245 10.436 3.103 1.00 80.06 181 LYS A C 1
ATOM 1430 O O . LYS A 1 181 ? 10.347 10.942 2.418 1.00 80.06 181 LYS A O 1
ATOM 1435 N N . ALA A 1 182 ? 11.200 10.400 4.430 1.00 77.56 182 ALA A N 1
ATOM 1436 C CA . ALA A 1 182 ? 10.100 10.932 5.213 1.00 77.56 182 ALA A CA 1
ATOM 1437 C C . ALA A 1 182 ? 9.933 12.434 4.957 1.00 77.56 182 ALA A C 1
ATOM 1439 O O . ALA A 1 182 ? 10.901 13.185 4.818 1.00 77.56 182 ALA A O 1
ATOM 1440 N N . GLY A 1 183 ? 8.677 12.871 4.871 1.00 71.25 183 GLY A N 1
ATOM 1441 C CA . GLY A 1 183 ? 8.323 14.257 4.554 1.00 71.25 183 GLY A CA 1
ATOM 1442 C C . GLY A 1 183 ? 8.319 14.604 3.060 1.00 71.25 183 GLY A C 1
ATOM 1443 O O . GLY A 1 183 ? 7.800 15.662 2.714 1.00 71.25 183 GLY A O 1
ATOM 1444 N N . ILE A 1 184 ? 8.826 13.730 2.180 1.00 70.38 184 ILE A N 1
ATOM 1445 C CA . ILE A 1 184 ? 8.735 13.894 0.716 1.00 70.38 184 ILE A CA 1
ATOM 1446 C C . ILE A 1 184 ? 7.610 13.028 0.136 1.00 70.38 184 ILE A C 1
ATOM 1448 O O . ILE A 1 184 ? 6.841 13.498 -0.698 1.00 70.38 184 ILE A O 1
ATOM 1452 N N . GLY A 1 185 ? 7.483 11.780 0.592 1.00 74.38 185 GLY A N 1
ATOM 1453 C CA . GLY A 1 185 ? 6.446 10.855 0.130 1.00 74.38 185 GLY A CA 1
ATOM 1454 C C . GLY A 1 185 ? 5.839 10.021 1.259 1.00 74.38 185 GLY A C 1
ATOM 1455 O O . GLY A 1 185 ? 5.933 10.401 2.430 1.00 74.38 185 GLY A O 1
ATOM 1456 N N . PRO A 1 186 ? 5.187 8.890 0.935 1.00 82.62 186 PRO A N 1
ATOM 1457 C CA . PRO A 1 186 ? 4.613 8.003 1.939 1.00 82.62 186 PRO A CA 1
ATOM 1458 C C . PRO A 1 186 ? 5.674 7.477 2.916 1.00 82.62 186 PRO A C 1
ATOM 1460 O O . PRO A 1 186 ? 6.620 6.804 2.516 1.00 82.62 186 PRO A O 1
ATOM 1463 N N . ASN A 1 187 ? 5.474 7.714 4.216 1.00 86.62 187 ASN A N 1
ATOM 1464 C CA . ASN A 1 187 ? 6.387 7.237 5.269 1.00 86.62 187 ASN A CA 1
ATOM 1465 C C . ASN A 1 187 ? 6.416 5.699 5.411 1.00 86.62 187 ASN A C 1
ATOM 1467 O O . ASN A 1 187 ? 7.290 5.155 6.080 1.00 86.62 187 ASN A O 1
ATOM 1471 N N . LEU A 1 188 ? 5.439 5.001 4.825 1.00 90.50 188 LEU A N 1
ATOM 1472 C CA . LEU A 1 188 ? 5.314 3.546 4.844 1.00 90.50 188 LEU A CA 1
ATOM 1473 C C . LEU A 1 188 ? 5.127 3.047 3.415 1.00 90.50 188 LEU A C 1
ATOM 1475 O O . LEU A 1 188 ? 4.181 3.453 2.739 1.00 90.50 188 LEU A O 1
ATOM 1479 N N . THR A 1 189 ? 5.977 2.122 2.983 1.00 90.31 189 THR A N 1
ATOM 1480 C CA . THR A 1 189 ? 5.846 1.450 1.684 1.00 90.31 189 THR A CA 1
ATOM 1481 C C . THR A 1 189 ? 5.577 -0.031 1.898 1.00 90.31 189 THR A C 1
ATOM 1483 O O . THR A 1 189 ? 6.425 -0.745 2.426 1.00 90.31 189 THR A O 1
ATOM 1486 N N . PHE A 1 190 ? 4.397 -0.494 1.484 1.00 91.88 190 PHE A N 1
ATOM 1487 C CA . PHE A 1 190 ? 3.997 -1.898 1.580 1.00 91.88 190 PHE A CA 1
ATOM 1488 C C . PHE A 1 190 ? 4.281 -2.613 0.260 1.00 91.88 190 PHE A C 1
ATOM 1490 O O . PHE A 1 190 ? 3.644 -2.339 -0.756 1.00 91.88 190 PHE A O 1
ATOM 1497 N N . ASN A 1 191 ? 5.209 -3.560 0.295 1.00 88.69 191 ASN A N 1
ATOM 1498 C CA . ASN A 1 191 ? 5.598 -4.390 -0.831 1.00 88.69 191 ASN A CA 1
ATOM 1499 C C . ASN A 1 191 ? 5.048 -5.795 -0.616 1.00 88.69 191 ASN A C 1
ATOM 1501 O O . ASN A 1 191 ? 5.341 -6.436 0.390 1.00 88.69 191 ASN A O 1
ATOM 1505 N N . THR A 1 192 ? 4.229 -6.276 -1.545 1.00 87.50 192 THR A N 1
ATOM 1506 C CA . THR A 1 192 ? 3.604 -7.595 -1.421 1.00 87.50 192 THR A CA 1
ATOM 1507 C C . THR A 1 192 ? 4.004 -8.497 -2.559 1.00 87.50 192 THR A C 1
ATOM 1509 O O . THR A 1 192 ? 3.873 -8.110 -3.721 1.00 87.50 192 THR A O 1
ATOM 1512 N N . ILE A 1 193 ? 4.384 -9.725 -2.232 1.00 84.44 193 ILE A N 1
ATOM 1513 C CA . ILE A 1 193 ? 4.655 -10.754 -3.224 1.00 84.44 193 ILE A CA 1
ATOM 1514 C C . ILE A 1 193 ? 4.105 -12.092 -2.761 1.00 84.44 193 ILE A C 1
ATOM 1516 O O . ILE A 1 193 ? 4.100 -12.401 -1.574 1.00 84.44 193 ILE A O 1
ATOM 1520 N N . GLY A 1 194 ? 3.589 -12.878 -3.696 1.00 78.44 194 GLY A N 1
ATOM 1521 C CA . GLY A 1 194 ? 3.054 -14.199 -3.409 1.00 78.44 194 GLY A CA 1
ATOM 1522 C C . GLY A 1 194 ? 3.548 -15.196 -4.436 1.00 78.44 194 GLY A C 1
ATOM 1523 O O . GLY A 1 194 ? 3.626 -14.884 -5.623 1.00 78.44 194 GLY A O 1
ATOM 1524 N N . VAL A 1 195 ? 3.850 -16.401 -3.970 1.00 76.38 195 VAL A N 1
ATOM 1525 C CA . VAL A 1 195 ? 4.122 -17.550 -4.832 1.00 76.38 195 VAL A CA 1
ATOM 1526 C C . VAL A 1 195 ? 2.830 -18.356 -4.959 1.00 76.38 195 VAL A C 1
ATOM 1528 O O . VAL A 1 195 ? 2.081 -18.501 -3.988 1.00 76.38 195 VAL A O 1
ATOM 1531 N N . GLN A 1 196 ? 2.533 -18.840 -6.168 1.00 70.00 196 GLN A N 1
ATOM 1532 C CA . GLN A 1 196 ? 1.351 -19.664 -6.411 1.00 70.00 196 GLN A CA 1
ATOM 1533 C C . GLN A 1 196 ? 1.342 -20.864 -5.449 1.00 70.00 196 GLN A C 1
ATOM 1535 O O . GLN A 1 196 ? 2.373 -21.484 -5.218 1.00 70.00 196 GLN A O 1
ATOM 1540 N N . ASP A 1 197 ? 0.181 -21.138 -4.849 1.00 69.69 197 ASP A N 1
ATOM 1541 C CA . ASP A 1 197 ? -0.022 -22.206 -3.856 1.00 69.69 197 ASP A CA 1
ATOM 1542 C C . ASP A 1 197 ? 0.837 -22.103 -2.576 1.00 69.69 197 ASP A C 1
ATOM 1544 O O . ASP A 1 197 ? 0.831 -23.009 -1.745 1.00 69.69 197 ASP A O 1
ATOM 1548 N N . SER A 1 198 ? 1.492 -20.959 -2.352 1.00 73.62 198 SER A N 1
ATOM 1549 C CA . SER A 1 198 ? 2.298 -20.663 -1.164 1.00 73.62 198 SER A CA 1
ATOM 1550 C C . SER A 1 198 ? 1.793 -19.401 -0.435 1.00 73.62 198 SER A C 1
ATOM 1552 O O . SER A 1 198 ? 0.664 -18.929 -0.632 1.00 73.62 198 SER A O 1
ATOM 1554 N N . ALA A 1 199 ? 2.593 -18.890 0.499 1.00 79.25 199 ALA A N 1
ATOM 1555 C CA . ALA A 1 199 ? 2.305 -17.699 1.286 1.00 79.25 199 ALA A CA 1
ATOM 1556 C C . ALA A 1 199 ? 2.455 -16.400 0.468 1.00 79.25 199 ALA A C 1
ATOM 1558 O O . ALA A 1 199 ? 3.158 -16.349 -0.542 1.00 79.25 199 ALA A O 1
ATOM 1559 N N . ILE A 1 200 ? 1.790 -15.340 0.943 1.00 81.62 200 ILE A N 1
ATOM 1560 C CA . ILE A 1 200 ? 2.133 -13.962 0.576 1.00 81.62 200 ILE A CA 1
ATOM 1561 C C . ILE A 1 200 ? 3.087 -13.443 1.638 1.00 81.62 200 ILE A C 1
ATOM 1563 O O . ILE A 1 200 ? 2.794 -13.572 2.826 1.00 81.62 200 ILE A O 1
ATOM 1567 N N . VAL A 1 201 ? 4.161 -12.801 1.205 1.00 85.88 201 VAL A N 1
ATOM 1568 C CA . VAL A 1 201 ? 5.036 -12.008 2.059 1.00 85.88 201 VAL A CA 1
ATOM 1569 C C . VAL A 1 201 ? 4.699 -10.530 1.868 1.00 85.88 201 VAL A C 1
ATOM 1571 O O . VAL A 1 201 ? 4.535 -10.057 0.740 1.00 85.88 201 VAL A O 1
ATOM 1574 N N . ILE A 1 202 ? 4.557 -9.811 2.982 1.00 87.88 202 ILE A N 1
ATOM 1575 C CA . ILE A 1 202 ? 4.348 -8.362 3.021 1.00 87.88 202 ILE A CA 1
ATOM 1576 C C . ILE A 1 202 ? 5.576 -7.754 3.692 1.00 87.88 202 ILE A C 1
ATOM 1578 O O . ILE A 1 202 ? 5.772 -7.939 4.890 1.00 87.88 202 ILE A O 1
ATOM 1582 N N . HIS A 1 203 ? 6.384 -7.021 2.934 1.00 89.12 203 HIS A N 1
ATOM 1583 C CA . HIS A 1 203 ? 7.455 -6.194 3.479 1.00 89.12 203 HIS A CA 1
ATOM 1584 C C . HIS A 1 203 ? 6.961 -4.766 3.660 1.00 89.12 203 HIS A C 1
ATOM 1586 O O . HIS A 1 203 ? 6.273 -4.223 2.795 1.00 89.12 203 HIS A O 1
ATOM 1592 N N . VAL A 1 204 ? 7.350 -4.144 4.769 1.00 91.38 204 VAL A N 1
ATOM 1593 C CA . VAL A 1 204 ? 7.068 -2.734 5.036 1.00 91.38 204 VAL A CA 1
ATOM 1594 C C . VAL A 1 204 ? 8.386 -2.006 5.190 1.00 91.38 204 VAL A C 1
ATOM 1596 O O . VAL A 1 204 ? 9.151 -2.296 6.104 1.00 91.38 204 VAL A O 1
ATOM 1599 N N . SER A 1 205 ? 8.637 -1.064 4.291 1.00 90.25 205 SER A N 1
ATOM 1600 C CA . SER A 1 205 ? 9.823 -0.215 4.330 1.00 90.25 205 SER A CA 1
ATOM 1601 C C . SER A 1 205 ? 9.460 1.148 4.908 1.00 90.25 205 SER A C 1
ATOM 1603 O O . SER A 1 205 ? 8.450 1.740 4.514 1.00 90.25 205 SER A O 1
ATOM 1605 N N . HIS A 1 206 ? 10.292 1.649 5.817 1.00 91.00 206 HIS A N 1
ATOM 1606 C CA . HIS A 1 206 ? 10.186 2.982 6.405 1.00 91.00 206 HIS A CA 1
ATOM 1607 C C . HIS A 1 206 ? 11.583 3.558 6.649 1.00 91.00 206 HIS A C 1
ATOM 1609 O O . HIS A 1 206 ? 12.556 2.812 6.756 1.00 91.00 206 HIS A O 1
ATOM 1615 N N . GLU A 1 207 ? 11.689 4.883 6.722 1.00 90.44 207 GLU A N 1
ATOM 1616 C CA . GLU A 1 207 ? 12.950 5.527 7.079 1.00 90.44 207 GLU A CA 1
ATOM 1617 C C . GLU A 1 207 ? 13.226 5.328 8.577 1.00 90.44 207 GLU A C 1
ATOM 1619 O O . GLU A 1 207 ? 12.326 5.477 9.416 1.00 90.44 207 GLU A O 1
ATOM 1624 N N . GLU A 1 208 ? 14.466 4.985 8.921 1.00 90.12 208 GLU A N 1
ATOM 1625 C CA . GLU A 1 208 ? 14.902 4.877 10.312 1.00 90.12 208 GLU A CA 1
ATOM 1626 C C . GLU A 1 208 ? 14.732 6.223 11.036 1.00 90.12 208 GLU A C 1
ATOM 1628 O O . GLU A 1 208 ? 15.031 7.285 10.495 1.00 90.12 208 GLU A O 1
ATOM 1633 N N . GLY A 1 209 ? 14.184 6.192 12.252 1.00 90.06 209 GLY A N 1
ATOM 1634 C CA . GLY A 1 209 ? 13.898 7.397 13.038 1.00 90.06 209 GLY A CA 1
ATOM 1635 C C . GLY A 1 209 ? 12.663 8.200 12.600 1.00 90.06 209 GLY A C 1
ATOM 1636 O O . GLY A 1 209 ? 12.293 9.147 13.290 1.00 90.06 209 GLY A O 1
ATOM 1637 N N . SER A 1 210 ? 11.984 7.831 11.505 1.00 89.75 210 SER A N 1
ATOM 1638 C CA . SER A 1 210 ? 10.763 8.529 11.054 1.00 89.75 210 SER A CA 1
ATOM 1639 C C . SER A 1 210 ? 9.488 8.117 11.803 1.00 89.75 210 SER A C 1
ATOM 1641 O O . SER A 1 210 ? 8.505 8.861 11.818 1.00 89.75 210 SER A O 1
ATOM 1643 N N . LEU A 1 211 ? 9.495 6.937 12.427 1.00 91.88 211 LEU A N 1
ATOM 1644 C CA . LEU A 1 211 ? 8.382 6.352 13.173 1.00 91.88 211 LEU A CA 1
ATOM 1645 C C . LEU A 1 211 ? 8.898 5.756 14.494 1.00 91.88 211 LEU A C 1
ATOM 1647 O O . LEU A 1 211 ? 10.072 5.390 14.567 1.00 91.88 211 LEU A O 1
ATOM 1651 N N . PRO A 1 212 ? 8.044 5.625 15.528 1.00 93.38 212 PRO A N 1
ATOM 1652 C CA . PRO A 1 212 ? 8.397 4.892 16.743 1.00 93.38 212 PRO A CA 1
ATOM 1653 C C . PRO A 1 212 ? 8.818 3.449 16.434 1.00 93.38 212 PRO A C 1
ATOM 1655 O O . PRO A 1 212 ? 8.238 2.819 15.551 1.00 93.38 212 PRO A O 1
ATOM 1658 N N . GLU A 1 213 ? 9.777 2.913 17.188 1.00 88.06 213 GLU A N 1
ATOM 1659 C CA . GLU A 1 213 ? 10.404 1.602 16.942 1.00 88.06 213 GLU A CA 1
ATOM 1660 C C . GLU A 1 213 ? 9.387 0.452 16.805 1.00 88.06 213 GLU A C 1
ATOM 1662 O O . GLU A 1 213 ? 9.436 -0.329 15.858 1.00 88.06 213 GLU A O 1
ATOM 1667 N N . GLU A 1 214 ? 8.383 0.401 17.683 1.00 92.56 214 GLU A N 1
ATOM 1668 C CA . GLU A 1 214 ? 7.364 -0.660 17.685 1.00 92.56 214 GLU A CA 1
ATOM 1669 C C . GLU A 1 214 ? 6.205 -0.417 16.704 1.00 92.56 214 GLU A C 1
ATOM 1671 O O . GLU A 1 214 ? 5.302 -1.252 16.574 1.00 92.56 214 GLU A O 1
ATOM 1676 N N . PHE A 1 215 ? 6.187 0.729 16.015 1.00 93.50 215 PHE A N 1
ATOM 1677 C CA . PHE A 1 215 ? 5.040 1.164 15.218 1.00 93.50 215 PHE A CA 1
ATOM 1678 C C . PHE A 1 215 ? 4.714 0.169 14.102 1.00 93.50 215 PHE A C 1
ATOM 1680 O O . PHE A 1 215 ? 3.567 -0.255 13.956 1.00 93.50 215 PHE A O 1
ATOM 1687 N N . VAL A 1 216 ? 5.720 -0.212 13.311 1.00 93.56 216 VAL A N 1
ATOM 1688 C CA . VAL A 1 216 ? 5.522 -1.060 12.127 1.00 93.56 216 VAL A CA 1
ATOM 1689 C C . VAL A 1 216 ? 5.155 -2.486 12.522 1.00 93.56 216 VAL A C 1
ATOM 1691 O O . VAL A 1 216 ? 4.226 -3.048 11.942 1.00 93.56 216 VAL A O 1
ATOM 1694 N N . GLY A 1 217 ? 5.817 -3.039 13.544 1.00 94.38 217 GLY A N 1
ATOM 1695 C CA . GLY A 1 217 ? 5.479 -4.355 14.092 1.00 94.38 217 GLY A CA 1
ATOM 1696 C C . GLY A 1 217 ? 4.035 -4.402 14.591 1.00 94.38 217 GLY A C 1
ATOM 1697 O O . GLY A 1 217 ? 3.248 -5.239 14.151 1.00 94.38 217 GLY A O 1
ATOM 1698 N N . THR A 1 218 ? 3.642 -3.418 15.405 1.00 94.44 218 THR A N 1
ATOM 1699 C CA . THR A 1 218 ? 2.269 -3.313 15.919 1.00 94.44 218 THR A CA 1
ATOM 1700 C C . THR A 1 218 ? 1.253 -3.159 14.786 1.00 94.44 218 THR A C 1
ATOM 1702 O O . THR A 1 218 ? 0.190 -3.778 14.812 1.00 94.44 218 THR A O 1
ATOM 1705 N N . LEU A 1 219 ? 1.556 -2.358 13.762 1.00 94.38 219 LEU A N 1
ATOM 1706 C CA . LEU A 1 219 ? 0.667 -2.164 12.618 1.00 94.38 219 LEU A CA 1
ATOM 1707 C C . LEU A 1 219 ? 0.437 -3.469 11.845 1.00 94.38 219 LEU A C 1
ATOM 1709 O O . LEU A 1 219 ? -0.706 -3.779 11.496 1.00 94.38 219 LEU A O 1
ATOM 1713 N N . LEU A 1 220 ? 1.498 -4.236 11.594 1.00 94.50 220 LEU A N 1
ATOM 1714 C CA . LEU A 1 220 ? 1.415 -5.525 10.909 1.00 94.50 220 LEU A CA 1
ATOM 1715 C C . LEU A 1 220 ? 0.597 -6.543 11.708 1.00 94.50 220 LEU A C 1
ATOM 1717 O O . LEU A 1 220 ? -0.301 -7.168 11.137 1.00 94.50 220 LEU A O 1
ATOM 1721 N N . ASP A 1 221 ? 0.813 -6.630 13.020 1.00 94.31 221 ASP A N 1
ATOM 1722 C CA . ASP A 1 221 ? 0.031 -7.493 13.911 1.00 94.31 221 ASP A CA 1
ATOM 1723 C C . ASP A 1 221 ? -1.461 -7.163 13.852 1.00 94.31 221 ASP A C 1
ATOM 1725 O O . ASP A 1 221 ? -2.317 -8.050 13.785 1.00 94.31 221 ASP A O 1
ATOM 1729 N N . GLN A 1 222 ? -1.794 -5.874 13.857 1.00 92.56 222 GLN A N 1
ATOM 1730 C CA . GLN A 1 222 ? -3.176 -5.416 13.795 1.00 92.56 222 GLN A CA 1
ATOM 1731 C C . GLN A 1 222 ? -3.816 -5.699 12.430 1.00 92.56 222 GLN A C 1
ATOM 1733 O O . GLN A 1 222 ? -4.956 -6.163 12.366 1.00 92.56 222 GLN A O 1
ATOM 1738 N N . ILE A 1 223 ? -3.088 -5.496 11.327 1.00 93.81 223 ILE A N 1
ATOM 1739 C CA . ILE A 1 223 ? -3.548 -5.882 9.984 1.00 93.81 223 ILE A CA 1
ATOM 1740 C C . ILE A 1 223 ? -3.805 -7.391 9.922 1.00 93.81 223 ILE A C 1
ATOM 1742 O O . ILE A 1 223 ? -4.855 -7.806 9.428 1.00 93.81 223 ILE A O 1
ATOM 1746 N N . GLN A 1 224 ? -2.896 -8.212 10.452 1.00 92.94 224 GLN A N 1
ATOM 1747 C CA . GLN A 1 224 ? -3.036 -9.665 10.462 1.00 92.94 224 GLN A CA 1
ATOM 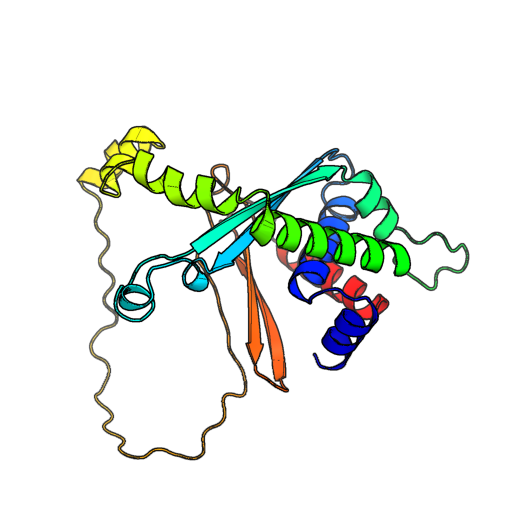1748 C C . GLN A 1 224 ? -4.239 -10.115 11.298 1.00 92.94 224 GLN A C 1
ATOM 1750 O O . GLN A 1 224 ? -5.042 -10.912 10.814 1.00 92.94 224 GLN A O 1
ATOM 1755 N N . LYS A 1 225 ? -4.417 -9.585 12.514 1.00 92.19 225 LYS A N 1
ATOM 1756 C CA . LYS A 1 225 ? -5.575 -9.893 13.374 1.00 92.19 225 LYS A CA 1
ATOM 1757 C C . LYS A 1 225 ? -6.893 -9.583 12.672 1.00 92.19 225 LYS A C 1
ATOM 1759 O O . LYS A 1 225 ? -7.783 -10.429 12.639 1.00 92.19 225 LYS A O 1
ATOM 1764 N N . ARG A 1 226 ? -7.005 -8.403 12.055 1.00 92.56 226 ARG A N 1
ATOM 1765 C CA . ARG A 1 226 ? -8.208 -8.002 11.308 1.00 92.56 226 ARG A CA 1
ATOM 1766 C C . ARG A 1 226 ? -8.431 -8.855 10.066 1.00 92.56 226 ARG A C 1
ATOM 1768 O O . ARG A 1 226 ? -9.566 -9.208 9.782 1.00 92.56 226 ARG A O 1
ATOM 1775 N N . MET A 1 227 ? -7.363 -9.217 9.357 1.00 92.75 227 MET A N 1
ATOM 1776 C CA . MET A 1 227 ? -7.430 -10.119 8.209 1.00 92.75 227 MET A CA 1
ATOM 1777 C C . MET A 1 227 ? -7.951 -11.506 8.611 1.00 92.75 227 MET A C 1
ATOM 1779 O O . MET A 1 227 ? -8.830 -12.041 7.947 1.00 92.75 227 MET A O 1
ATOM 1783 N N . MET A 1 228 ? -7.453 -12.069 9.713 1.00 91.44 228 MET A N 1
ATOM 1784 C CA . MET A 1 228 ? -7.897 -13.371 10.226 1.00 91.44 228 MET A CA 1
ATOM 1785 C C . MET A 1 228 ? -9.332 -13.349 10.763 1.00 91.44 228 MET A C 1
ATOM 1787 O O . MET A 1 228 ? -9.990 -14.379 10.755 1.00 91.44 228 MET A O 1
ATOM 1791 N N . ALA A 1 229 ? -9.827 -12.193 11.210 1.00 90.31 229 ALA A N 1
ATOM 1792 C CA . ALA A 1 229 ? -11.195 -12.049 11.706 1.00 90.31 229 ALA A CA 1
ATOM 1793 C C . ALA A 1 229 ? -12.265 -12.043 10.596 1.00 90.31 229 ALA A C 1
ATOM 1795 O O . ALA A 1 229 ? -13.446 -12.179 10.901 1.00 90.31 229 ALA A O 1
ATOM 1796 N N . ILE A 1 230 ? -11.877 -11.854 9.329 1.00 91.06 230 ILE A N 1
ATOM 1797 C CA . ILE A 1 230 ? -12.816 -11.685 8.203 1.00 91.06 230 ILE A CA 1
ATOM 1798 C C . ILE A 1 230 ? -12.668 -12.742 7.096 1.00 91.06 230 ILE A C 1
ATOM 1800 O O . ILE A 1 230 ? -13.395 -12.666 6.106 1.00 91.06 230 ILE A O 1
ATOM 1804 N N . ILE A 1 231 ? -11.725 -13.684 7.232 1.00 86.44 231 ILE A N 1
ATOM 1805 C CA . ILE A 1 231 ? -11.442 -14.782 6.281 1.00 86.44 231 ILE A CA 1
ATOM 1806 C C . ILE A 1 231 ? -11.828 -16.118 6.901 1.00 86.44 231 ILE A C 1
ATOM 1808 O O . ILE A 1 231 ? -12.422 -16.939 6.166 1.00 86.44 231 ILE A O 1
#

Organism: Penicillium brevicompactum (NCBI:txid5074)

Secondary structure (DSSP, 8-state):
-HHHHHHHHHTT--HHHHHHHHHHHHIIIII-TT--EEEEEEEEE-GGGS-TTTTTT-----EEEEEEEEETHHHHHHTS---TT---SS-HHHHHHHHHHHHHHHHHIIIII-HHHHHHHHGGGT-SSHHHHHHHH-HHHHHHHTT--------PPP-------------------PPPPBTTB-S-EEEEEE-TTSPEEEEEE--TTSS-TTHHHHHHHHHHHHHHTT-

Foldseek 3Di:
DVVLQVLCVVLVFGPVLLLVLLLLLLCCAPPNVPDQKDKDKDKDAQLVVDDPVCSPPDPDPRIFIDMDMDGSPLSPQQQPDPDPVPPFRGNLVSSSVSSNVSRVSVVCCVPPVVVRVVRVVVVVVQDDDPLSVCVRPPVVCNVVPVPDDDDDDPDDDDDDDDDDDDPDDDADDDDDDEADPPPPDDQWDWDWDDDVVHDIDIDIHGDPPNDPPCVVVVSVVSSVSNSVSND